Protein AF-A0A2D9Z999-F1 (afdb_monomer_lite)

pLDDT: mean 76.42, std 22.22, range [23.31, 98.44]

Secondary structure (DSSP, 8-state):
--EEEEEEBSS--TTHHHHHHHHHHHHHHHT-EEEEETTGGGGGTSTT--EEESSGGG---TT--TTSSS-TT--B-----TT-HHHHHHHHHHHHHHT-SEEEEEESHHHHHHHHHHHTTS-EEEEE--SS--SPPPPTTSS-EEEEEEETTEEEEEEE--TT--TTS--GGG------TTHHHHHHHHHHH---

Sequence (196 aa):
MKRIGILTAGGDTPALNATILGAVQAANAAGIEMLGLLNGFASFFEPNAPHVPLNPLFQAIPELDATRGGTVLGSSRTYVDSSDLDLLNQIANRIVRLQLDGLICIGGDGTMNGLQPLCDIIPTVLAPKTIDNDLGLNYAGEADTWELEEQSGNTTYIRCAHPTGNDASFSIDKMINYATPGYATAVYEAAEGVRR

Structure (mmCIF, N/CA/C/O backbone):
data_AF-A0A2D9Z999-F1
#
_entry.id   AF-A0A2D9Z999-F1
#
loop_
_atom_site.group_PDB
_atom_site.id
_atom_site.type_symbol
_atom_site.label_atom_id
_atom_site.label_alt_id
_atom_site.label_comp_id
_atom_site.label_asym_id
_atom_site.label_entity_id
_atom_site.label_seq_id
_atom_site.pdbx_PDB_ins_code
_atom_site.Cartn_x
_atom_site.Cartn_y
_atom_site.Cartn_z
_atom_site.occupancy
_atom_site.B_iso_or_equiv
_atom_site.auth_seq_id
_atom_site.auth_comp_id
_atom_site.auth_asym_id
_atom_site.auth_atom_id
_atom_site.pdbx_PDB_model_num
ATOM 1 N N . MET A 1 1 ? -9.713 0.199 12.242 1.00 78.69 1 MET A N 1
ATOM 2 C CA . MET A 1 1 ? -9.674 0.358 10.774 1.00 78.69 1 MET A CA 1
ATOM 3 C C . MET A 1 1 ? -10.853 -0.374 10.157 1.00 78.69 1 MET A C 1
ATOM 5 O O . MET A 1 1 ? -11.114 -1.506 10.541 1.00 78.69 1 MET A O 1
ATOM 9 N N . LYS A 1 2 ? -11.573 0.284 9.254 1.00 92.31 2 LYS A N 1
ATOM 10 C CA . LYS A 1 2 ? -12.665 -0.238 8.428 1.00 92.31 2 LYS A CA 1
ATOM 11 C C . LYS A 1 2 ? -12.256 -0.341 6.961 1.00 92.31 2 LYS A C 1
ATOM 13 O O . LYS A 1 2 ? -12.693 -1.277 6.298 1.00 92.31 2 LYS A O 1
ATOM 18 N N . ARG A 1 3 ? -11.414 0.573 6.462 1.00 97.00 3 ARG A N 1
ATOM 19 C CA . ARG A 1 3 ? -10.966 0.571 5.062 1.00 97.00 3 ARG A CA 1
ATOM 20 C C . ARG A 1 3 ? -9.492 0.939 4.922 1.00 97.00 3 ARG A C 1
ATOM 22 O O . ARG A 1 3 ? -9.031 1.909 5.514 1.00 97.00 3 ARG A O 1
ATOM 29 N N . ILE A 1 4 ? -8.765 0.187 4.104 1.00 97.19 4 ILE A N 1
ATOM 30 C CA . ILE A 1 4 ? -7.342 0.392 3.816 1.00 97.19 4 ILE A CA 1
ATOM 31 C C . ILE A 1 4 ? -7.151 0.604 2.312 1.00 97.19 4 ILE A C 1
ATOM 33 O O . ILE A 1 4 ? -7.708 -0.121 1.486 1.00 97.19 4 ILE A O 1
ATOM 37 N N . GLY A 1 5 ? -6.360 1.614 1.952 1.00 97.94 5 GLY A N 1
ATOM 38 C CA . GLY A 1 5 ? -5.904 1.829 0.582 1.00 97.94 5 GLY A CA 1
ATOM 39 C C . GLY A 1 5 ? -4.674 0.979 0.277 1.00 97.94 5 GLY A C 1
ATOM 40 O O . GLY A 1 5 ? -3.832 0.774 1.147 1.00 97.94 5 GLY A O 1
ATOM 41 N N . ILE A 1 6 ? -4.528 0.514 -0.958 1.00 97.69 6 ILE A N 1
ATOM 42 C CA . ILE A 1 6 ? -3.317 -0.167 -1.422 1.00 97.69 6 ILE A CA 1
ATOM 43 C C . ILE A 1 6 ? -2.911 0.339 -2.801 1.00 97.69 6 ILE A C 1
ATOM 45 O O . ILE A 1 6 ? -3.758 0.522 -3.675 1.00 97.69 6 ILE A O 1
ATOM 49 N N . LEU A 1 7 ? -1.616 0.583 -2.994 1.00 96.12 7 LEU A N 1
ATOM 50 C CA . LEU A 1 7 ? -1.053 1.055 -4.258 1.00 96.12 7 LEU A CA 1
ATOM 51 C C . LEU A 1 7 ? 0.239 0.320 -4.603 1.00 96.12 7 LEU A C 1
ATOM 53 O O . LEU A 1 7 ? 0.956 -0.152 -3.722 1.00 96.12 7 LEU A O 1
ATOM 57 N N . THR A 1 8 ? 0.556 0.268 -5.894 1.00 94.25 8 THR A N 1
ATOM 58 C CA . THR A 1 8 ? 1.847 -0.201 -6.412 1.00 94.25 8 THR A CA 1
ATOM 59 C C . THR A 1 8 ? 2.598 0.956 -7.058 1.00 94.25 8 THR A C 1
ATOM 61 O O . THR A 1 8 ? 2.023 1.681 -7.869 1.00 94.25 8 THR A O 1
ATOM 64 N N . ALA A 1 9 ? 3.873 1.135 -6.712 1.00 91.19 9 ALA A N 1
ATOM 65 C CA . ALA A 1 9 ? 4.720 2.196 -7.253 1.00 91.19 9 ALA A CA 1
ATOM 66 C C . ALA A 1 9 ? 6.116 1.683 -7.657 1.00 91.19 9 ALA A C 1
ATOM 68 O O . ALA A 1 9 ? 6.615 0.662 -7.173 1.00 91.19 9 ALA A O 1
ATOM 69 N N . GLY A 1 10 ? 6.761 2.408 -8.577 1.00 86.44 10 GLY A N 1
ATOM 70 C CA . GLY A 1 10 ? 8.072 2.049 -9.121 1.00 86.44 10 GLY A CA 1
ATOM 71 C C . GLY A 1 10 ? 8.029 0.977 -10.221 1.00 86.44 10 GLY A C 1
ATOM 72 O O . GLY A 1 10 ? 7.036 0.824 -10.931 1.00 86.44 10 GLY A O 1
ATOM 73 N N . GLY A 1 11 ? 9.152 0.281 -10.425 1.00 82.00 11 GLY A N 1
ATOM 74 C CA . GLY A 1 11 ? 9.286 -0.748 -11.466 1.00 82.00 11 GLY A CA 1
ATOM 75 C C . GLY A 1 11 ? 8.453 -2.002 -11.193 1.00 82.00 11 GLY A C 1
ATOM 76 O O . GLY A 1 11 ? 8.260 -2.378 -10.039 1.00 82.00 11 GLY A O 1
ATOM 77 N N . ASP A 1 12 ? 7.988 -2.652 -12.254 1.00 78.25 12 ASP A N 1
ATOM 78 C CA . ASP A 1 12 ? 7.110 -3.816 -12.155 1.00 78.25 12 ASP A CA 1
ATOM 79 C C . ASP A 1 12 ? 7.865 -5.096 -11.744 1.00 78.25 12 ASP A C 1
ATOM 81 O O . ASP A 1 12 ? 9.033 -5.265 -12.099 1.00 78.25 12 ASP A O 1
ATOM 85 N N . THR A 1 13 ? 7.221 -5.992 -10.990 1.00 78.38 13 THR A N 1
ATOM 86 C CA . THR A 1 13 ? 7.784 -7.303 -10.603 1.00 78.38 13 THR A CA 1
ATOM 87 C C . THR A 1 13 ? 6.702 -8.387 -10.623 1.00 78.38 13 THR A C 1
ATOM 89 O O . THR A 1 13 ? 5.520 -8.084 -10.452 1.00 78.38 13 THR A O 1
ATOM 92 N N . PRO A 1 14 ? 7.061 -9.673 -10.813 1.00 77.19 14 PRO A N 1
ATOM 93 C CA . PRO A 1 14 ? 6.062 -10.736 -10.944 1.00 77.19 14 PRO A CA 1
ATOM 94 C C . PRO A 1 14 ? 5.224 -10.973 -9.678 1.00 77.19 14 PRO A C 1
ATOM 96 O O . PRO A 1 14 ? 4.130 -11.511 -9.782 1.00 77.19 14 PRO A O 1
ATOM 99 N N . ALA A 1 15 ? 5.698 -10.562 -8.498 1.00 83.31 15 ALA A N 1
ATOM 100 C CA . ALA A 1 15 ? 5.034 -10.849 -7.225 1.00 83.31 15 ALA A CA 1
ATOM 101 C C . ALA A 1 15 ? 3.966 -9.819 -6.811 1.00 83.31 15 ALA A C 1
ATOM 103 O O . ALA A 1 15 ? 3.336 -9.990 -5.771 1.00 83.31 15 ALA A O 1
ATOM 104 N N . LEU A 1 16 ? 3.751 -8.742 -7.576 1.00 89.94 16 LEU A N 1
ATOM 105 C CA . LEU A 1 16 ? 2.880 -7.644 -7.143 1.00 89.94 16 LEU A CA 1
ATOM 106 C C . LEU A 1 16 ? 1.425 -8.073 -6.923 1.00 89.94 16 LEU A C 1
ATOM 108 O O . LEU A 1 16 ? 0.868 -7.798 -5.860 1.00 89.94 16 LEU A O 1
ATOM 112 N N . ASN A 1 17 ? 0.820 -8.785 -7.875 1.00 92.25 17 ASN A N 1
ATOM 113 C CA . ASN A 1 17 ? -0.546 -9.289 -7.708 1.00 92.25 17 ASN A CA 1
ATOM 114 C C . ASN A 1 17 ? -0.664 -10.289 -6.550 1.00 92.25 17 ASN A C 1
ATOM 116 O O . ASN A 1 17 ? -1.653 -10.260 -5.820 1.00 92.25 17 ASN A O 1
ATOM 120 N N . ALA A 1 18 ? 0.353 -11.128 -6.333 1.00 90.12 18 ALA A N 1
ATOM 121 C CA . ALA A 1 18 ? 0.387 -12.052 -5.202 1.00 90.12 18 ALA A CA 1
ATOM 122 C C . ALA A 1 18 ? 0.429 -11.306 -3.855 1.00 90.12 18 ALA A C 1
ATOM 124 O O . ALA A 1 18 ? -0.316 -11.652 -2.939 1.00 90.12 18 ALA A O 1
ATOM 125 N N . THR A 1 19 ? 1.221 -10.234 -3.758 1.00 90.56 19 THR A N 1
ATOM 126 C CA . THR A 1 19 ? 1.270 -9.348 -2.583 1.00 90.56 19 THR A CA 1
ATOM 127 C C . THR A 1 19 ? -0.077 -8.680 -2.313 1.00 90.56 19 THR A C 1
ATOM 129 O O . THR A 1 19 ? -0.561 -8.701 -1.181 1.00 90.56 19 THR A O 1
ATOM 132 N N . ILE A 1 20 ? -0.713 -8.118 -3.347 1.00 95.56 20 ILE A N 1
ATOM 133 C CA . ILE A 1 20 ? -2.041 -7.500 -3.218 1.00 95.56 20 ILE A CA 1
ATOM 134 C C . ILE A 1 20 ? -3.061 -8.550 -2.751 1.00 95.56 20 ILE A C 1
ATOM 136 O O . ILE A 1 20 ? -3.842 -8.275 -1.840 1.00 95.56 20 ILE A O 1
ATOM 140 N N . LEU A 1 21 ? -3.030 -9.764 -3.315 1.00 95.62 21 LEU A N 1
ATOM 141 C CA . LEU A 1 21 ? -3.927 -10.850 -2.916 1.00 95.62 21 LEU A CA 1
ATOM 142 C C . LEU A 1 21 ? -3.722 -11.267 -1.455 1.00 95.62 21 LEU A C 1
ATOM 144 O O . LEU A 1 21 ? -4.705 -11.440 -0.738 1.00 95.62 21 LEU A O 1
ATOM 148 N N . GLY A 1 22 ? -2.475 -11.378 -0.992 1.00 93.88 22 GLY A N 1
ATOM 149 C CA . GLY A 1 22 ? -2.168 -11.679 0.408 1.00 93.88 22 GLY A CA 1
ATOM 150 C C . GLY A 1 22 ? -2.727 -10.624 1.369 1.00 93.88 22 GLY A C 1
ATOM 151 O O . GLY A 1 22 ? -3.371 -10.968 2.362 1.00 93.88 22 GLY A O 1
ATOM 152 N N . ALA A 1 23 ? -2.563 -9.337 1.040 1.00 93.69 23 ALA A N 1
ATOM 153 C CA . ALA A 1 23 ? -3.149 -8.241 1.813 1.00 93.69 23 ALA A CA 1
ATOM 154 C C . ALA A 1 23 ? -4.687 -8.300 1.821 1.00 93.69 23 ALA A C 1
ATOM 156 O O . ALA A 1 23 ? -5.307 -8.154 2.873 1.00 93.69 23 ALA A O 1
ATOM 157 N N . VAL A 1 24 ? -5.307 -8.580 0.669 1.00 97.06 24 VAL A N 1
ATOM 158 C CA . VAL A 1 24 ? -6.763 -8.752 0.545 1.00 97.06 24 VAL A CA 1
ATOM 159 C C . VAL A 1 24 ? -7.274 -9.911 1.400 1.00 97.06 24 VAL A C 1
ATOM 161 O O . VAL A 1 24 ? -8.278 -9.760 2.092 1.00 97.06 24 VAL A O 1
ATOM 164 N N . GLN A 1 25 ? -6.591 -11.055 1.406 1.00 94.12 25 GLN A N 1
ATOM 165 C CA . GLN A 1 25 ? -6.981 -12.205 2.225 1.00 94.12 25 GLN A CA 1
ATOM 166 C C . GLN A 1 25 ? -6.897 -11.898 3.725 1.00 94.12 25 GLN A C 1
ATOM 168 O O . GLN A 1 25 ? -7.823 -12.227 4.468 1.00 94.12 25 GLN A O 1
ATOM 173 N N . ALA A 1 26 ? -5.829 -11.223 4.162 1.00 91.56 26 ALA A N 1
ATOM 174 C CA . ALA A 1 26 ? -5.688 -10.782 5.547 1.00 91.56 26 ALA A CA 1
ATOM 175 C C . ALA A 1 26 ? -6.791 -9.784 5.941 1.00 91.56 26 ALA A C 1
ATOM 177 O O . ALA A 1 26 ? -7.405 -9.923 6.999 1.00 91.56 26 ALA A O 1
ATOM 178 N N . ALA A 1 27 ? -7.096 -8.821 5.068 1.00 92.00 27 ALA A N 1
ATOM 179 C CA . ALA A 1 27 ? -8.168 -7.857 5.285 1.00 92.00 27 ALA A CA 1
ATOM 180 C C . ALA A 1 27 ? -9.549 -8.527 5.361 1.00 92.00 27 ALA A C 1
ATOM 182 O O . ALA A 1 27 ? -10.330 -8.204 6.252 1.00 92.00 27 ALA A O 1
ATOM 183 N N . ASN A 1 28 ? -9.830 -9.516 4.503 1.00 95.19 28 ASN A N 1
ATOM 184 C CA . ASN A 1 28 ? -11.072 -10.296 4.552 1.00 95.19 28 ASN A CA 1
ATOM 185 C C . ASN A 1 28 ? -11.237 -11.014 5.896 1.00 95.19 28 ASN A C 1
ATOM 187 O O . ASN A 1 28 ? -12.313 -10.959 6.488 1.00 95.19 28 ASN A O 1
ATOM 191 N N . ALA A 1 29 ? -10.172 -11.643 6.405 1.00 94.69 29 ALA A N 1
ATOM 192 C CA . ALA A 1 29 ? -10.190 -12.304 7.711 1.00 94.69 29 ALA A CA 1
ATOM 193 C C . ALA A 1 29 ? -10.440 -11.322 8.871 1.00 94.69 29 ALA A C 1
ATOM 195 O O . ALA A 1 29 ? -11.024 -11.702 9.884 1.00 94.69 29 ALA A O 1
ATOM 196 N N . ALA A 1 30 ? -10.029 -10.062 8.711 1.00 90.75 30 ALA A N 1
ATOM 197 C CA . ALA A 1 30 ? -10.234 -8.989 9.680 1.00 90.75 30 ALA A CA 1
ATOM 198 C C . ALA A 1 30 ? -11.536 -8.186 9.472 1.00 90.75 30 ALA A C 1
ATOM 200 O O . ALA A 1 30 ? -11.824 -7.292 10.266 1.00 90.75 30 ALA A O 1
ATOM 201 N N . GLY A 1 31 ? -12.319 -8.467 8.422 1.00 95.94 31 GLY A N 1
ATOM 202 C CA . GLY A 1 31 ? -13.512 -7.684 8.076 1.00 95.94 31 GLY A CA 1
ATOM 203 C C . GLY A 1 31 ? -13.203 -6.247 7.632 1.00 95.94 31 GLY A C 1
ATOM 204 O O . GLY A 1 31 ? -13.986 -5.339 7.906 1.00 95.94 31 GLY A O 1
ATOM 205 N N . ILE A 1 32 ? -12.057 -6.032 6.978 1.00 96.44 32 ILE A N 1
ATOM 206 C CA . ILE A 1 32 ? -11.582 -4.727 6.495 1.00 96.44 32 ILE A CA 1
ATOM 207 C C . ILE A 1 32 ? -11.768 -4.629 4.977 1.00 96.44 32 ILE A C 1
ATOM 209 O O . ILE A 1 32 ? -11.436 -5.550 4.231 1.00 96.44 32 ILE A O 1
ATOM 213 N N . GLU A 1 33 ? -12.278 -3.496 4.501 1.00 98.44 33 GLU A N 1
ATOM 214 C CA . GLU A 1 33 ? -12.391 -3.195 3.073 1.00 98.44 33 GLU A CA 1
ATOM 215 C C . GLU A 1 33 ? -11.037 -2.770 2.488 1.00 98.44 33 GLU A C 1
ATOM 217 O O . GLU A 1 33 ? -10.317 -1.960 3.070 1.00 98.44 33 GLU A O 1
ATOM 222 N N . MET A 1 34 ? -10.710 -3.271 1.301 1.00 98.25 34 MET A N 1
ATOM 223 C CA . MET A 1 34 ? -9.485 -2.963 0.570 1.00 98.25 34 MET A CA 1
ATOM 224 C C . MET A 1 34 ? -9.807 -2.180 -0.695 1.00 98.25 34 MET A C 1
ATOM 226 O O . MET A 1 34 ? -10.554 -2.644 -1.562 1.00 98.25 34 MET A O 1
ATOM 230 N N . LEU A 1 35 ? -9.197 -1.005 -0.824 1.00 98.44 35 LEU A N 1
ATOM 231 C CA . LEU A 1 35 ? -9.352 -0.129 -1.976 1.00 98.44 35 LEU A CA 1
ATOM 232 C C . LEU A 1 35 ? -8.038 -0.042 -2.756 1.00 98.44 35 LEU A C 1
ATOM 234 O O . LEU A 1 35 ? -7.045 0.482 -2.261 1.00 98.44 35 LEU A O 1
ATOM 238 N N . GLY A 1 36 ? -8.032 -0.534 -3.989 1.00 98.12 36 GLY A N 1
ATOM 239 C CA . GLY A 1 36 ? -6.910 -0.409 -4.909 1.00 98.12 36 GLY A CA 1
ATOM 240 C C . GLY A 1 36 ? -6.853 0.985 -5.523 1.00 98.12 36 GLY A C 1
ATOM 241 O O . GLY A 1 36 ? -7.802 1.417 -6.179 1.00 98.12 36 GLY A O 1
ATOM 242 N N . LEU A 1 37 ? -5.742 1.689 -5.329 1.00 97.50 37 LEU A N 1
ATOM 243 C CA . LEU A 1 37 ? -5.489 3.005 -5.904 1.00 97.50 37 LEU A CA 1
ATOM 244 C C . LEU A 1 37 ? -4.685 2.846 -7.199 1.00 97.50 37 LEU A C 1
ATOM 246 O O . LEU A 1 37 ? -3.575 2.310 -7.185 1.00 97.50 37 LEU A O 1
ATOM 250 N N . LEU A 1 38 ? -5.253 3.289 -8.324 1.00 95.69 38 LEU A N 1
ATOM 251 C CA . LEU A 1 38 ? -4.653 3.043 -9.635 1.00 95.69 38 LEU A CA 1
ATOM 252 C C . LEU A 1 38 ? -3.480 3.983 -9.915 1.00 95.69 38 LEU A C 1
ATOM 254 O O . LEU A 1 38 ? -3.550 5.177 -9.638 1.00 95.69 38 LEU A O 1
ATOM 258 N N . ASN A 1 39 ? -2.446 3.454 -10.570 1.00 94.12 39 ASN A N 1
ATOM 259 C CA . ASN A 1 39 ? -1.255 4.194 -10.997 1.00 94.12 39 ASN A CA 1
ATOM 260 C C . ASN A 1 39 ? -0.466 4.820 -9.831 1.00 94.12 39 ASN A C 1
ATOM 262 O O . ASN A 1 39 ? -0.007 5.959 -9.920 1.00 94.12 39 ASN A O 1
ATOM 266 N N . GLY A 1 40 ? -0.286 4.077 -8.737 1.00 93.56 40 GLY A N 1
ATOM 267 C CA . GLY A 1 40 ? 0.604 4.466 -7.640 1.00 93.56 40 GLY A CA 1
ATOM 268 C C . GLY A 1 40 ? 0.220 5.791 -6.975 1.00 93.56 40 GLY A C 1
ATOM 269 O O . GLY A 1 40 ? -0.958 6.081 -6.761 1.00 93.56 40 GLY A O 1
ATOM 270 N N . PHE A 1 41 ? 1.216 6.623 -6.656 1.00 93.50 41 PHE A N 1
ATOM 271 C CA . PHE A 1 41 ? 0.984 7.922 -6.010 1.00 93.50 41 PHE A CA 1
ATOM 272 C C . PHE A 1 41 ? 0.232 8.924 -6.888 1.00 93.50 41 PHE A C 1
ATOM 274 O O . PHE A 1 41 ? -0.419 9.817 -6.351 1.00 93.50 41 PHE A O 1
ATOM 281 N N . ALA A 1 42 ? 0.239 8.748 -8.217 1.00 92.31 42 ALA A N 1
ATOM 282 C CA . ALA A 1 42 ? -0.539 9.605 -9.113 1.00 92.31 42 ALA A CA 1
ATOM 283 C C . ALA A 1 42 ? -2.045 9.535 -8.808 1.00 92.31 42 ALA A C 1
ATOM 285 O O . ALA A 1 42 ? -2.770 10.493 -9.065 1.00 92.31 42 ALA A O 1
ATOM 286 N N . SER A 1 43 ? -2.507 8.444 -8.183 1.00 93.44 43 SER A N 1
ATOM 287 C CA . SER A 1 43 ? -3.879 8.325 -7.687 1.00 93.44 43 SER A CA 1
ATOM 288 C C . SER A 1 43 ? -4.287 9.450 -6.735 1.00 93.44 43 SER A C 1
ATOM 290 O O . SER A 1 43 ? -5.475 9.742 -6.640 1.00 93.44 43 SER A O 1
ATOM 292 N N . PHE A 1 44 ? -3.349 10.091 -6.034 1.00 92.88 44 PHE A N 1
ATOM 293 C CA . PHE A 1 44 ? -3.671 11.180 -5.118 1.00 92.88 44 PHE A CA 1
ATOM 294 C C . PHE A 1 44 ? -3.665 12.567 -5.757 1.00 92.88 44 PHE A C 1
ATOM 296 O O . PHE A 1 44 ? -4.197 13.503 -5.169 1.00 92.88 44 PHE A O 1
ATOM 303 N N . PHE A 1 45 ? -3.090 12.696 -6.950 1.00 89.50 45 PHE A N 1
ATOM 304 C CA . PHE A 1 45 ? -2.788 13.993 -7.555 1.00 89.50 45 PHE A CA 1
ATOM 305 C C . PHE A 1 45 ? -4.007 14.560 -8.283 1.00 89.50 45 PHE A C 1
ATOM 307 O O . PHE A 1 45 ? -4.087 15.753 -8.552 1.00 89.50 45 PHE A O 1
ATOM 314 N N . GLU A 1 46 ? -4.984 13.701 -8.574 1.00 85.31 46 GLU A N 1
ATOM 315 C CA . GLU A 1 46 ? -6.253 14.095 -9.158 1.00 85.31 46 GLU A CA 1
ATOM 316 C C . GLU A 1 46 ? -7.411 13.699 -8.228 1.00 85.31 46 GLU A C 1
ATOM 318 O O . GLU A 1 46 ? -7.569 12.521 -7.881 1.00 85.31 46 GLU A O 1
ATOM 323 N N . PRO A 1 47 ? -8.310 14.634 -7.867 1.00 81.12 47 PRO A N 1
ATOM 324 C CA . PRO A 1 47 ? -9.456 14.345 -7.002 1.00 81.12 47 PRO A CA 1
ATOM 325 C C . PRO A 1 47 ? -10.386 13.241 -7.521 1.00 81.12 47 PRO A C 1
ATOM 327 O O . PRO A 1 47 ? -11.102 12.623 -6.734 1.00 81.12 47 PRO A O 1
ATOM 330 N N . ASN A 1 48 ? -10.376 12.984 -8.833 1.00 86.44 48 ASN A N 1
ATOM 331 C CA . ASN A 1 48 ? -11.219 11.994 -9.503 1.00 86.44 48 ASN A CA 1
ATOM 332 C C . ASN A 1 48 ? -10.421 10.829 -10.102 1.00 86.44 48 ASN A C 1
ATOM 334 O O . ASN A 1 48 ? -10.972 10.078 -10.905 1.00 86.44 48 ASN A O 1
ATOM 338 N N . ALA A 1 49 ? -9.154 10.650 -9.703 1.00 92.12 49 ALA A N 1
ATOM 339 C CA . ALA A 1 49 ? -8.384 9.490 -10.130 1.00 92.12 49 ALA A CA 1
ATOM 340 C C . ALA A 1 49 ? -9.143 8.185 -9.811 1.00 92.12 49 ALA A C 1
ATOM 342 O O . ALA A 1 49 ? -9.772 8.085 -8.743 1.00 92.12 49 ALA A O 1
ATOM 343 N N . PRO A 1 50 ? -9.093 7.186 -10.704 1.00 94.12 50 PRO A N 1
ATOM 344 C CA . PRO A 1 50 ? -9.805 5.933 -10.512 1.00 94.12 50 PRO A CA 1
ATOM 345 C C . PRO A 1 50 ? -9.257 5.146 -9.312 1.00 94.12 50 PRO A C 1
ATOM 347 O O . PRO A 1 50 ? -8.074 5.201 -8.978 1.00 94.12 50 PRO A O 1
ATOM 350 N N . HIS A 1 51 ? -10.145 4.400 -8.664 1.00 96.44 51 HIS A N 1
ATOM 351 C CA . HIS A 1 51 ? -9.840 3.426 -7.618 1.00 96.44 51 HIS A CA 1
ATOM 352 C C . HIS A 1 51 ? -10.819 2.254 -7.743 1.00 96.44 51 HIS A C 1
ATOM 354 O O . HIS A 1 51 ? -11.903 2.418 -8.307 1.00 96.44 51 HIS A O 1
ATOM 360 N N . VAL A 1 52 ? -10.450 1.077 -7.241 1.00 97.25 52 VAL A N 1
ATOM 361 C CA . VAL A 1 52 ? -11.235 -0.156 -7.405 1.00 97.25 52 VAL A CA 1
ATOM 362 C C . VAL A 1 52 ? -11.355 -0.887 -6.066 1.00 97.25 52 VAL A C 1
ATOM 364 O O . VAL A 1 52 ? -10.337 -1.107 -5.411 1.00 97.25 52 VAL A O 1
ATOM 367 N N . PRO A 1 53 ? -12.563 -1.291 -5.632 1.00 97.94 53 PRO A N 1
ATOM 368 C CA . PRO A 1 53 ? -12.718 -2.204 -4.504 1.00 97.94 53 PRO A CA 1
ATOM 369 C C . PRO A 1 53 ? -12.076 -3.551 -4.834 1.00 97.94 53 PRO A C 1
ATOM 371 O O . PRO A 1 53 ? -12.448 -4.1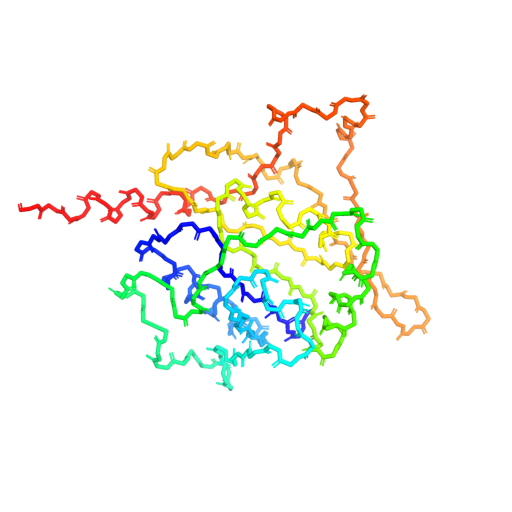89 -5.814 1.00 97.94 53 PRO A O 1
ATOM 374 N N . LEU A 1 54 ? -11.119 -3.989 -4.022 1.00 98.44 54 LEU A N 1
ATOM 375 C CA . LEU A 1 54 ? -10.405 -5.248 -4.243 1.00 98.44 54 LEU A CA 1
ATOM 376 C C . LEU A 1 54 ? -11.079 -6.441 -3.576 1.00 98.44 54 LEU A C 1
ATOM 378 O O . LEU A 1 54 ? -10.781 -7.582 -3.928 1.00 98.44 54 LEU A O 1
ATOM 382 N N . ASN A 1 55 ? -11.967 -6.185 -2.615 1.00 98.19 55 ASN A N 1
ATOM 383 C CA . ASN A 1 55 ? -12.652 -7.222 -1.862 1.00 98.19 55 ASN A CA 1
ATOM 384 C C . ASN A 1 55 ? -14.147 -6.944 -1.601 1.00 98.19 55 ASN A C 1
ATOM 386 O O . ASN A 1 55 ? -14.584 -6.972 -0.446 1.00 98.19 55 ASN A O 1
ATOM 390 N N . PRO A 1 56 ? -14.964 -6.658 -2.631 1.00 97.50 56 PRO A N 1
ATOM 391 C CA . PRO A 1 56 ? -16.397 -6.468 -2.428 1.00 97.50 56 PRO A CA 1
ATOM 392 C C . PRO A 1 56 ? -16.996 -7.662 -1.667 1.00 97.50 56 PRO A C 1
ATOM 394 O O . PRO A 1 56 ? -16.721 -8.816 -1.987 1.00 97.50 56 PRO A O 1
ATOM 397 N N . LEU A 1 57 ? -17.795 -7.380 -0.631 1.00 96.44 57 LEU A N 1
ATOM 398 C CA . LEU A 1 57 ? -18.369 -8.400 0.262 1.00 96.44 57 LEU A CA 1
ATOM 399 C C . LEU A 1 57 ? -17.318 -9.312 0.929 1.00 96.44 57 LEU A C 1
ATOM 401 O O . LEU A 1 57 ? -17.605 -10.468 1.236 1.00 96.44 57 LEU A O 1
ATOM 405 N N . PHE A 1 58 ? -16.107 -8.794 1.149 1.00 97.25 58 PHE A N 1
ATOM 406 C CA . PHE A 1 58 ? -14.961 -9.527 1.695 1.00 97.25 58 PHE A CA 1
ATOM 407 C C . PHE A 1 58 ? -14.553 -10.742 0.844 1.00 97.25 58 PHE A C 1
ATOM 409 O O . PHE A 1 58 ? -14.106 -11.767 1.361 1.00 97.25 58 PHE A O 1
ATOM 416 N N . GLN A 1 59 ? -14.697 -10.622 -0.480 1.00 97.12 59 GLN A N 1
ATOM 417 C CA . GLN A 1 59 ? -14.247 -11.603 -1.468 1.00 97.12 59 GLN A CA 1
ATOM 418 C C . GLN A 1 59 ? -13.356 -10.928 -2.504 1.00 97.12 59 GLN A C 1
ATOM 420 O O . GLN A 1 59 ? -13.743 -9.912 -3.071 1.00 97.12 59 GLN A O 1
ATOM 425 N N . ALA A 1 60 ? -12.171 -11.492 -2.753 1.00 97.25 60 ALA A N 1
ATOM 426 C CA . ALA A 1 60 ? -11.239 -10.949 -3.739 1.00 97.25 60 ALA A CA 1
ATOM 427 C C . ALA A 1 60 ? -11.882 -10.864 -5.135 1.00 97.25 60 ALA A C 1
ATOM 429 O O . ALA A 1 60 ? -12.600 -11.778 -5.546 1.00 97.25 60 ALA A O 1
ATOM 430 N N . ILE A 1 61 ? -11.603 -9.782 -5.865 1.00 97.44 61 ILE A N 1
ATOM 431 C CA . ILE A 1 61 ? -12.049 -9.634 -7.256 1.00 97.44 61 ILE A CA 1
ATOM 432 C C . ILE A 1 61 ? -11.378 -10.672 -8.176 1.00 97.44 61 ILE A C 1
ATOM 434 O O . ILE A 1 61 ? -10.216 -11.022 -7.954 1.00 97.44 61 ILE A O 1
ATOM 438 N N . PRO A 1 62 ? -12.066 -11.159 -9.224 1.00 95.00 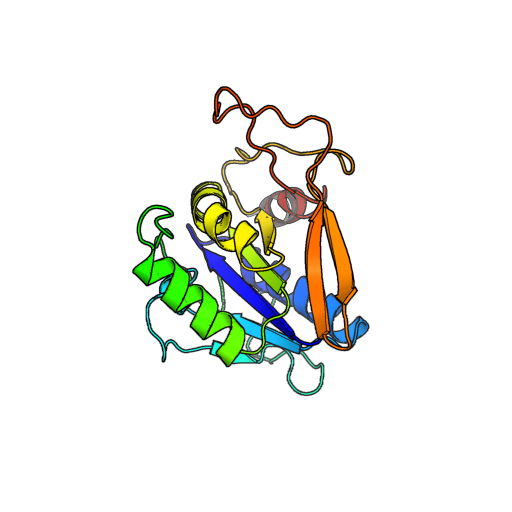62 PRO A N 1
ATOM 439 C CA . PRO A 1 62 ? -11.529 -12.190 -10.114 1.00 95.00 62 PRO A CA 1
ATOM 440 C C . PRO A 1 62 ? -10.328 -11.722 -10.951 1.00 95.00 62 PRO A C 1
ATOM 442 O O . PRO A 1 62 ? -9.536 -12.549 -11.394 1.00 95.00 62 PRO A O 1
ATOM 445 N N . GLU A 1 63 ? -10.168 -10.415 -11.170 1.00 94.69 63 GLU A N 1
ATOM 446 C CA . GLU A 1 63 ? -9.026 -9.837 -11.887 1.00 94.69 63 GLU A CA 1
ATOM 447 C C . GLU A 1 63 ? -7.716 -9.917 -11.087 1.00 94.69 63 GLU A C 1
ATOM 449 O O . GLU A 1 63 ? -6.631 -9.833 -11.670 1.00 94.69 63 GLU A O 1
ATOM 454 N N . LEU A 1 64 ? -7.800 -10.075 -9.761 1.00 95.75 64 LEU A N 1
ATOM 455 C CA . LEU A 1 64 ? -6.649 -10.170 -8.872 1.00 95.75 64 LEU A CA 1
ATOM 456 C C . LEU A 1 64 ? -6.118 -11.610 -8.831 1.00 95.75 64 LEU A C 1
ATOM 458 O O . LEU A 1 64 ? -6.422 -12.392 -7.931 1.00 95.75 64 LEU A O 1
ATOM 462 N N . ASP A 1 65 ? -5.301 -11.948 -9.824 1.00 91.75 65 ASP A N 1
ATOM 463 C CA . ASP A 1 65 ? -4.697 -13.272 -9.985 1.00 91.75 65 ASP A CA 1
ATOM 464 C C . ASP A 1 65 ? -3.212 -13.256 -9.593 1.00 91.75 65 ASP A C 1
ATOM 466 O O . ASP A 1 65 ? -2.384 -12.616 -10.245 1.00 91.75 65 ASP A O 1
ATOM 470 N N . ALA A 1 66 ? -2.863 -14.002 -8.542 1.00 89.50 66 ALA A N 1
ATOM 471 C CA . ALA A 1 66 ? -1.493 -14.114 -8.041 1.00 89.50 66 ALA A CA 1
ATOM 472 C C . ALA A 1 66 ? -0.512 -14.768 -9.027 1.00 89.50 66 ALA A C 1
ATOM 474 O O . ALA A 1 66 ? 0.697 -14.617 -8.869 1.00 89.50 66 ALA A O 1
ATOM 475 N N . THR A 1 67 ? -1.005 -15.492 -10.034 1.00 86.31 67 THR A N 1
ATOM 476 C CA . THR A 1 67 ? -0.172 -16.141 -11.058 1.00 86.31 67 THR A CA 1
ATOM 477 C C . THR A 1 67 ? 0.137 -15.223 -12.239 1.00 86.31 67 THR A C 1
ATOM 479 O O . THR A 1 67 ? 1.006 -15.528 -13.060 1.00 86.31 67 THR A O 1
ATOM 482 N N . ARG A 1 68 ? -0.543 -14.073 -12.330 1.00 87.00 68 ARG A N 1
ATOM 483 C CA . ARG A 1 68 ? -0.277 -13.068 -13.355 1.00 87.00 68 ARG A CA 1
ATOM 484 C C . ARG A 1 68 ? 0.838 -12.150 -12.892 1.00 87.00 68 ARG A C 1
ATOM 486 O O . ARG A 1 68 ? 0.695 -11.444 -11.896 1.00 87.00 68 ARG A O 1
ATOM 493 N N . GLY A 1 69 ? 1.912 -12.111 -13.674 1.00 82.69 69 GLY A N 1
ATOM 494 C CA . GLY A 1 69 ? 2.965 -11.124 -13.489 1.00 82.69 69 GLY A CA 1
ATOM 495 C C . GLY A 1 69 ? 2.435 -9.696 -13.626 1.00 82.69 69 GLY A C 1
ATOM 496 O O . GLY A 1 69 ? 1.451 -9.434 -14.325 1.00 82.69 69 GLY A O 1
ATOM 497 N N . GLY A 1 70 ? 3.123 -8.780 -12.963 1.00 86.19 70 GLY A N 1
ATOM 498 C CA . GLY A 1 70 ? 2.794 -7.370 -12.961 1.00 86.19 70 GLY A CA 1
ATOM 499 C C . GLY A 1 70 ? 1.793 -6.970 -11.880 1.00 86.19 70 GLY A C 1
ATOM 500 O O . GLY A 1 70 ? 1.553 -7.719 -10.931 1.00 86.19 70 GLY A O 1
ATOM 501 N N . THR A 1 71 ? 1.182 -5.794 -12.031 1.00 92.88 71 THR A N 1
ATOM 502 C CA . THR A 1 71 ? 0.159 -5.266 -11.111 1.00 92.88 71 THR A CA 1
ATOM 503 C C . THR A 1 71 ? -1.156 -4.947 -11.821 1.00 92.88 71 THR A C 1
ATOM 505 O O . THR A 1 71 ? -1.181 -4.229 -12.821 1.00 92.88 71 THR A O 1
ATOM 508 N N . VAL A 1 72 ? -2.271 -5.423 -11.262 1.00 94.88 72 VAL A N 1
ATOM 509 C CA . VAL A 1 72 ? -3.637 -5.080 -11.695 1.00 94.88 72 VAL A CA 1
ATOM 510 C C . VAL A 1 72 ? -3.973 -3.598 -11.465 1.00 94.88 72 VAL A C 1
ATOM 512 O O . VAL A 1 72 ? -4.859 -3.056 -12.118 1.00 94.88 72 VAL A O 1
ATOM 515 N N . LEU A 1 73 ? -3.248 -2.918 -10.569 1.00 95.69 73 LEU A N 1
ATOM 516 C CA . LEU A 1 73 ? -3.468 -1.506 -10.235 1.00 95.69 73 LEU A CA 1
ATOM 517 C C . LEU A 1 73 ? -2.691 -0.543 -11.140 1.00 95.69 73 LEU A C 1
ATOM 519 O O . LEU A 1 73 ? -2.924 0.665 -11.096 1.00 95.69 73 LEU A O 1
ATOM 523 N N . GLY A 1 74 ? -1.759 -1.053 -11.947 1.00 92.81 74 GLY A N 1
ATOM 524 C CA . GLY A 1 74 ? -0.770 -0.216 -12.618 1.00 92.81 74 GLY A CA 1
ATOM 525 C C . GLY A 1 74 ? 0.211 0.428 -11.632 1.00 92.81 74 GLY A C 1
ATOM 526 O O . GLY A 1 74 ? 0.042 0.403 -10.414 1.00 92.81 74 GLY A O 1
ATOM 527 N N . SER A 1 75 ? 1.277 1.014 -12.159 1.00 89.12 75 SER A N 1
ATOM 528 C CA . SER A 1 75 ? 2.310 1.667 -11.355 1.00 89.12 75 SER A CA 1
ATOM 529 C C . SER A 1 75 ? 2.709 2.986 -11.997 1.00 89.12 75 SER A C 1
ATOM 531 O O . SER A 1 75 ? 2.657 3.132 -13.219 1.00 89.12 75 SER A O 1
ATOM 533 N N . SER A 1 76 ? 3.133 3.944 -11.178 1.00 85.81 76 SER A N 1
ATOM 534 C CA . SER A 1 76 ? 3.735 5.187 -11.647 1.00 85.81 76 SER A CA 1
ATOM 535 C C . SER A 1 76 ? 5.100 5.425 -11.002 1.00 85.81 76 SER A C 1
ATOM 537 O O . SER A 1 76 ? 5.453 4.844 -9.971 1.00 85.81 76 SER A O 1
ATOM 539 N N . ARG A 1 77 ? 5.880 6.308 -11.634 1.00 82.25 77 ARG A N 1
ATOM 540 C CA . ARG A 1 77 ? 7.111 6.892 -11.078 1.00 82.25 77 ARG A CA 1
ATOM 541 C C . ARG A 1 77 ? 6.853 8.324 -10.615 1.00 82.25 77 ARG A C 1
ATOM 543 O O . ARG A 1 77 ? 7.599 9.240 -10.945 1.00 82.25 77 ARG A O 1
ATOM 550 N N . THR A 1 78 ? 5.733 8.512 -9.933 1.00 84.00 78 THR A N 1
ATOM 551 C CA . THR A 1 78 ? 5.344 9.794 -9.350 1.00 84.00 78 THR A CA 1
ATOM 552 C C . THR A 1 78 ? 5.820 9.839 -7.905 1.00 84.00 78 THR A C 1
ATOM 554 O O . THR A 1 78 ? 5.731 8.831 -7.209 1.00 84.00 78 THR A O 1
ATOM 557 N N . TYR A 1 79 ? 6.307 10.991 -7.457 1.00 81.00 79 TYR A N 1
ATOM 558 C CA . TYR A 1 79 ? 6.805 11.197 -6.099 1.00 81.00 79 TYR A CA 1
ATOM 559 C C . TYR A 1 79 ? 5.961 12.260 -5.411 1.00 81.00 79 TYR A C 1
ATOM 561 O O . TYR A 1 79 ? 5.606 13.251 -6.045 1.00 81.00 79 TYR A O 1
ATOM 569 N N . VAL A 1 80 ? 5.645 12.047 -4.135 1.00 86.25 80 VAL A N 1
ATOM 570 C CA . VAL A 1 80 ? 5.009 13.066 -3.298 1.00 86.25 80 VAL A CA 1
ATOM 571 C C . VAL A 1 80 ? 6.101 14.018 -2.823 1.00 86.25 80 VAL A C 1
ATOM 573 O O . VAL A 1 80 ? 7.013 13.600 -2.112 1.00 86.25 80 VAL A O 1
ATOM 576 N N . ASP A 1 81 ? 6.027 15.276 -3.244 1.00 86.06 81 ASP A N 1
ATOM 577 C CA . ASP A 1 81 ? 6.914 16.329 -2.754 1.00 86.06 81 ASP A CA 1
ATOM 578 C C . ASP A 1 81 ? 6.423 16.801 -1.378 1.00 86.06 81 ASP A C 1
ATOM 580 O O . ASP A 1 81 ? 5.293 17.267 -1.245 1.00 86.06 81 ASP A O 1
ATOM 584 N N . SER A 1 82 ? 7.260 16.665 -0.346 1.00 84.56 82 SER A N 1
ATOM 585 C CA . SER A 1 82 ? 6.934 17.108 1.016 1.00 84.56 82 SER A CA 1
ATOM 586 C C . SER A 1 82 ? 6.877 18.628 1.162 1.00 84.56 82 SER A C 1
ATOM 588 O O . SER A 1 82 ? 6.281 19.123 2.117 1.00 84.56 82 SER A O 1
ATOM 590 N N . SER A 1 83 ? 7.498 19.376 0.247 1.00 89.25 83 SER A N 1
ATOM 591 C CA . SER A 1 83 ? 7.503 20.840 0.271 1.00 89.25 83 SER A CA 1
ATOM 592 C C . SER A 1 83 ? 6.247 21.457 -0.352 1.00 89.25 83 SER A C 1
ATOM 594 O O . SER A 1 83 ? 5.941 22.624 -0.094 1.00 89.25 83 SER A O 1
ATOM 596 N N . ASP A 1 84 ? 5.485 20.675 -1.120 1.00 92.19 84 ASP A N 1
ATOM 597 C CA . ASP A 1 84 ? 4.241 21.104 -1.752 1.00 92.19 84 ASP A CA 1
ATOM 598 C C . ASP A 1 84 ? 3.044 20.896 -0.806 1.00 92.19 84 ASP A C 1
ATOM 600 O O . ASP A 1 84 ? 2.377 19.858 -0.789 1.00 92.19 84 ASP A O 1
ATOM 604 N N . LEU A 1 85 ? 2.760 21.916 0.007 1.00 92.12 85 LEU A N 1
ATOM 605 C CA . LEU A 1 85 ? 1.647 21.892 0.961 1.00 92.12 85 LEU A CA 1
ATOM 606 C C . LEU A 1 85 ? 0.277 21.757 0.280 1.00 92.12 85 LEU A C 1
ATOM 608 O O . LEU A 1 85 ? -0.641 21.178 0.866 1.00 92.12 85 LEU A O 1
ATOM 612 N N . ASP A 1 86 ? 0.117 22.267 -0.943 1.00 93.19 86 ASP A N 1
ATOM 613 C CA . ASP A 1 86 ? -1.144 22.161 -1.678 1.00 93.19 86 ASP A CA 1
ATOM 614 C C . ASP A 1 86 ? -1.383 20.717 -2.126 1.00 93.19 86 ASP A C 1
ATOM 616 O O . ASP A 1 86 ? -2.508 20.215 -2.029 1.00 93.19 86 ASP A O 1
ATOM 620 N N . LEU A 1 87 ? -0.328 20.019 -2.553 1.00 92.44 87 LEU A N 1
ATOM 621 C CA . LEU A 1 87 ? -0.373 18.590 -2.850 1.00 92.44 87 LEU A CA 1
ATOM 622 C C . LEU A 1 87 ? -0.704 17.757 -1.603 1.00 92.44 87 LEU A C 1
ATOM 624 O O . LEU A 1 87 ? -1.584 16.896 -1.662 1.00 92.44 87 LEU A O 1
ATOM 628 N N . LEU A 1 88 ? -0.060 18.026 -0.462 1.00 93.19 88 LEU A N 1
ATOM 629 C CA . LEU A 1 88 ? -0.339 17.311 0.793 1.00 93.19 88 LEU A CA 1
ATOM 630 C C . LEU A 1 88 ? -1.784 17.518 1.268 1.00 93.19 88 LEU A C 1
ATOM 632 O O . LEU A 1 88 ? -2.452 16.565 1.674 1.00 93.19 88 LEU A O 1
ATOM 636 N N . ASN A 1 89 ? -2.313 18.736 1.139 1.00 93.56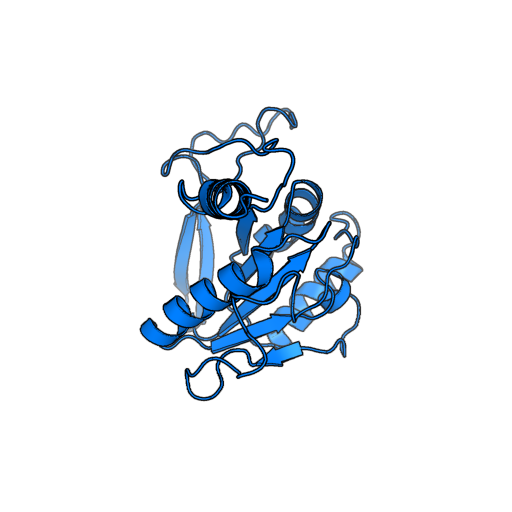 89 ASN A N 1
ATOM 637 C CA . ASN A 1 89 ? -3.717 19.020 1.432 1.00 93.56 89 ASN A CA 1
ATOM 638 C C . ASN A 1 89 ? -4.666 18.274 0.480 1.00 93.56 89 ASN A C 1
ATOM 640 O O . ASN A 1 89 ? -5.697 17.752 0.910 1.00 93.56 89 ASN A O 1
ATOM 644 N N . GLN A 1 90 ? -4.341 18.189 -0.814 1.00 93.88 90 GLN A N 1
ATOM 645 C CA . GLN A 1 90 ? -5.127 17.414 -1.782 1.00 93.88 90 GLN A CA 1
ATOM 646 C C . GLN A 1 90 ? -5.143 15.920 -1.445 1.00 93.88 90 GLN A C 1
ATOM 648 O O . GLN A 1 90 ? -6.211 15.301 -1.436 1.00 93.88 90 GLN A O 1
ATOM 653 N N . ILE A 1 91 ? -3.981 15.363 -1.103 1.00 94.75 91 ILE A N 1
ATOM 654 C CA . ILE A 1 91 ? -3.818 13.991 -0.622 1.00 94.75 91 ILE A CA 1
ATOM 655 C C . ILE A 1 91 ? -4.698 13.743 0.611 1.00 94.75 91 ILE A C 1
ATOM 657 O O . ILE A 1 91 ? -5.501 12.807 0.608 1.00 94.75 91 ILE A O 1
ATOM 661 N N . ALA A 1 92 ? -4.595 14.591 1.640 1.00 94.25 92 ALA A N 1
ATOM 662 C CA . ALA A 1 92 ? -5.351 14.451 2.885 1.00 94.25 92 ALA A CA 1
ATOM 663 C C . ALA A 1 92 ? -6.868 14.511 2.638 1.00 94.25 92 ALA A C 1
ATOM 665 O O . ALA A 1 92 ? -7.622 13.655 3.104 1.00 94.25 92 ALA A O 1
ATOM 666 N N . ASN A 1 93 ? -7.322 15.460 1.815 1.00 94.81 93 ASN A N 1
ATOM 667 C CA . ASN A 1 93 ? -8.728 15.564 1.420 1.00 94.81 93 ASN A CA 1
ATOM 668 C C . ASN A 1 93 ? -9.216 14.309 0.690 1.00 94.81 93 ASN A C 1
ATOM 670 O O . ASN A 1 93 ? -10.339 13.846 0.912 1.00 94.81 93 ASN A O 1
ATOM 674 N N . ARG A 1 94 ? -8.381 13.733 -0.180 1.00 95.00 94 ARG A N 1
ATOM 675 C CA . ARG A 1 94 ? -8.722 12.502 -0.891 1.00 95.00 94 ARG A CA 1
ATOM 676 C C . ARG A 1 94 ? -8.792 11.303 0.051 1.00 95.00 94 ARG A C 1
ATOM 678 O O . ARG A 1 94 ? -9.726 10.515 -0.074 1.00 95.00 94 ARG A O 1
ATOM 685 N N . ILE A 1 95 ? -7.860 11.180 0.994 1.00 95.38 95 ILE A N 1
ATOM 686 C CA . ILE A 1 95 ? -7.873 10.153 2.044 1.00 95.38 95 ILE A CA 1
ATOM 687 C C . ILE A 1 95 ? -9.197 10.191 2.818 1.00 95.38 95 ILE A C 1
ATOM 689 O O . ILE A 1 95 ? -9.870 9.165 2.930 1.00 95.38 95 ILE A O 1
ATOM 693 N N . VAL A 1 96 ? -9.625 11.383 3.250 1.00 95.12 96 VAL A N 1
ATOM 694 C CA . VAL A 1 96 ? -10.905 11.583 3.947 1.00 95.12 96 VAL A CA 1
ATOM 695 C C . VAL A 1 96 ? -12.090 11.219 3.049 1.00 95.12 96 VAL A C 1
ATOM 697 O O . VAL A 1 96 ? -12.987 10.492 3.472 1.00 95.12 96 VAL A O 1
ATOM 700 N N . ARG A 1 97 ? -12.090 11.666 1.784 1.00 95.50 97 ARG A N 1
ATOM 701 C CA . ARG A 1 97 ? -13.162 11.372 0.815 1.00 95.50 97 ARG A CA 1
ATOM 702 C C . ARG A 1 97 ? -13.312 9.875 0.542 1.00 95.50 97 ARG A C 1
ATOM 704 O O . ARG A 1 97 ? -14.432 9.395 0.384 1.00 95.50 97 ARG A O 1
ATOM 711 N N . LEU A 1 98 ? -12.196 9.154 0.463 1.00 96.12 98 LEU A N 1
ATOM 712 C CA . LEU A 1 98 ? -12.168 7.704 0.269 1.00 96.12 98 LEU A CA 1
ATOM 713 C C . LEU A 1 98 ? -12.381 6.925 1.573 1.00 96.12 98 LEU A C 1
ATOM 715 O O . LEU A 1 98 ? -12.574 5.710 1.512 1.00 96.12 98 LEU A O 1
ATOM 719 N N . GLN A 1 99 ? -12.409 7.618 2.717 1.00 96.94 99 GLN A N 1
ATOM 720 C CA . GLN A 1 99 ? -12.561 7.052 4.057 1.00 96.94 99 GLN A CA 1
ATOM 721 C C . GLN A 1 99 ? -11.477 6.012 4.362 1.00 96.94 99 GLN A C 1
ATOM 723 O O . GLN A 1 99 ? -11.784 4.918 4.825 1.00 96.94 99 GLN A O 1
ATOM 728 N N . LEU A 1 100 ? -10.222 6.318 4.022 1.00 96.00 100 LEU A N 1
ATOM 729 C CA . LEU A 1 100 ? -9.099 5.424 4.298 1.00 96.00 100 LEU A CA 1
ATOM 730 C C . LEU A 1 100 ? -8.630 5.608 5.744 1.00 96.00 100 LEU A C 1
ATOM 732 O O . LEU A 1 100 ? -8.383 6.731 6.171 1.00 96.00 100 LEU A O 1
ATOM 736 N N . ASP A 1 101 ? -8.454 4.498 6.459 1.00 89.38 101 ASP A N 1
ATOM 737 C CA . ASP A 1 101 ? -7.882 4.457 7.812 1.00 89.38 101 ASP A CA 1
ATOM 738 C C . ASP A 1 101 ? -6.403 4.038 7.815 1.00 89.38 101 ASP A C 1
ATOM 740 O O . ASP A 1 101 ? -5.710 4.187 8.818 1.00 89.38 101 ASP A O 1
ATOM 744 N N . GLY A 1 102 ? -5.928 3.478 6.700 1.00 90.50 102 GLY A N 1
ATOM 745 C CA . GLY A 1 102 ? -4.535 3.107 6.498 1.00 90.50 102 GLY A CA 1
ATOM 746 C C . GLY A 1 102 ? -4.170 3.007 5.019 1.00 90.50 102 GLY A C 1
ATOM 747 O O . GLY A 1 102 ? -5.048 2.938 4.151 1.00 90.50 102 GLY A O 1
ATOM 748 N N . LEU A 1 103 ? -2.870 2.972 4.738 1.00 93.81 103 LEU A N 1
ATOM 749 C CA . LEU A 1 103 ? -2.315 2.841 3.396 1.00 93.81 103 LEU A CA 1
ATOM 750 C C . LEU A 1 103 ? -1.224 1.761 3.346 1.00 93.81 103 LEU A C 1
ATOM 752 O O . LEU A 1 103 ? -0.312 1.739 4.169 1.00 93.81 103 LEU A O 1
ATOM 756 N N . ILE A 1 104 ? -1.293 0.884 2.347 1.00 93.69 104 ILE A N 1
ATOM 757 C CA . ILE A 1 104 ? -0.238 -0.075 2.009 1.00 93.69 104 ILE A CA 1
ATOM 758 C C . ILE A 1 104 ? 0.401 0.360 0.689 1.00 93.69 104 ILE A C 1
ATOM 760 O O . ILE A 1 104 ? -0.240 0.360 -0.363 1.00 93.69 104 ILE A O 1
ATOM 764 N N . CYS A 1 105 ? 1.681 0.705 0.730 1.00 92.12 105 CYS A N 1
ATOM 765 C CA . CYS A 1 105 ? 2.465 1.060 -0.446 1.00 92.12 105 CYS A CA 1
ATOM 766 C C . CYS A 1 105 ? 3.346 -0.127 -0.830 1.00 92.12 105 CYS A C 1
ATOM 768 O O . CYS A 1 105 ? 4.218 -0.507 -0.058 1.00 92.12 105 CYS A O 1
ATOM 770 N N . ILE A 1 106 ? 3.156 -0.710 -2.013 1.00 92.00 106 ILE A N 1
ATOM 771 C CA . ILE A 1 106 ? 4.025 -1.779 -2.514 1.00 92.00 106 ILE A CA 1
ATOM 772 C C . ILE A 1 106 ? 5.044 -1.176 -3.477 1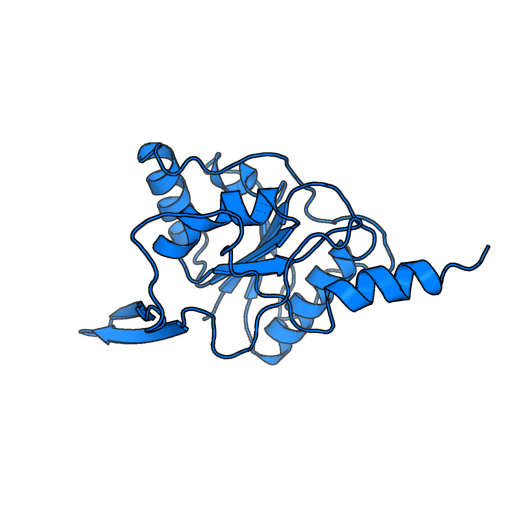.00 92.00 106 ILE A C 1
ATOM 774 O O . ILE A 1 106 ? 4.668 -0.617 -4.511 1.00 92.00 106 ILE A O 1
ATOM 778 N N . GLY A 1 107 ? 6.335 -1.297 -3.175 1.00 87.62 107 GLY A N 1
ATOM 779 C CA . GLY A 1 107 ? 7.350 -0.676 -4.017 1.00 87.62 107 GLY A CA 1
ATOM 780 C C . GLY A 1 107 ? 8.781 -0.754 -3.498 1.00 87.62 107 GLY A C 1
ATOM 781 O O . GLY A 1 107 ? 9.055 -1.378 -2.478 1.00 87.62 107 GLY A O 1
ATOM 782 N N . GLY A 1 108 ? 9.702 -0.158 -4.256 1.00 82.06 108 GLY A N 1
ATOM 783 C CA . GLY A 1 108 ? 11.133 -0.111 -3.924 1.00 82.06 108 GLY A CA 1
ATOM 784 C C . GLY A 1 108 ? 11.535 1.184 -3.212 1.00 82.06 108 GLY A C 1
ATOM 785 O O . GLY A 1 108 ? 10.682 1.899 -2.689 1.00 82.06 108 GLY A O 1
ATOM 786 N N . ASP A 1 109 ? 12.818 1.538 -3.277 1.00 79.69 109 ASP A N 1
ATOM 787 C CA . ASP A 1 109 ? 13.369 2.744 -2.637 1.00 79.69 109 ASP A CA 1
ATOM 788 C C . ASP A 1 109 ? 12.630 4.040 -3.028 1.00 79.69 109 ASP A C 1
ATOM 790 O O . ASP A 1 109 ? 12.191 4.819 -2.184 1.00 79.69 109 ASP A O 1
ATOM 794 N N . GLY A 1 110 ? 12.352 4.235 -4.321 1.00 82.31 110 GLY A N 1
ATOM 795 C CA . GLY A 1 110 ? 11.586 5.402 -4.769 1.00 82.31 110 GLY A CA 1
ATOM 796 C C . GLY A 1 110 ? 10.177 5.484 -4.162 1.00 82.31 110 GLY A C 1
ATO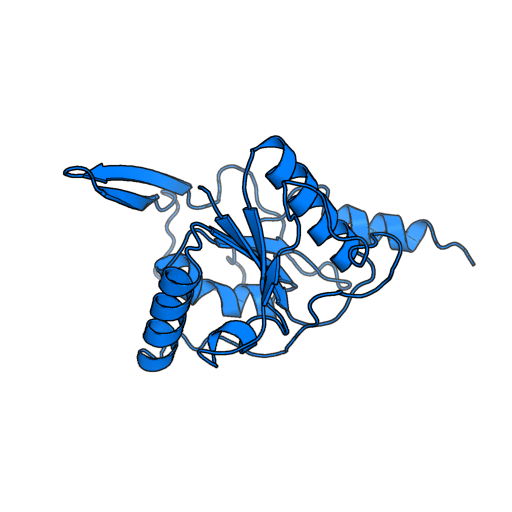M 797 O O . GLY A 1 110 ? 9.664 6.573 -3.919 1.00 82.31 110 GLY A O 1
ATOM 798 N N . THR A 1 111 ? 9.554 4.337 -3.881 1.00 86.69 111 THR A N 1
ATOM 799 C CA . THR A 1 111 ? 8.244 4.285 -3.216 1.00 86.69 111 THR A CA 1
ATOM 800 C C . THR A 1 111 ? 8.343 4.665 -1.754 1.00 86.69 111 THR A C 1
ATOM 802 O O . THR A 1 111 ? 7.482 5.368 -1.235 1.00 86.69 111 THR A O 1
ATOM 805 N N . MET A 1 112 ? 9.417 4.234 -1.112 1.00 81.88 112 MET A N 1
ATOM 806 C CA . MET A 1 112 ? 9.707 4.562 0.265 1.00 81.88 112 MET A CA 1
ATOM 807 C C . MET A 1 112 ? 9.972 6.053 0.470 1.00 81.88 112 MET A C 1
ATOM 809 O O . MET A 1 112 ? 9.456 6.636 1.413 1.00 81.88 112 MET A O 1
ATOM 813 N N . ASN A 1 113 ? 10.693 6.698 -0.445 1.00 80.56 113 ASN A N 1
ATOM 814 C CA . ASN A 1 113 ? 10.842 8.153 -0.420 1.00 80.56 113 ASN A CA 1
ATOM 815 C C . ASN A 1 113 ? 9.489 8.862 -0.617 1.00 80.56 113 ASN A C 1
ATOM 817 O O . ASN A 1 113 ? 9.164 9.794 0.111 1.00 80.56 113 ASN A O 1
ATOM 821 N N . GLY A 1 114 ? 8.659 8.377 -1.547 1.00 83.75 114 GLY A N 1
ATOM 822 C CA . GLY A 1 114 ? 7.344 8.962 -1.823 1.00 83.75 114 GLY A CA 1
ATOM 823 C C . GLY A 1 114 ? 6.296 8.774 -0.719 1.00 83.75 114 GLY A C 1
ATOM 824 O O . GLY A 1 114 ? 5.345 9.547 -0.671 1.00 83.75 114 GLY A O 1
ATOM 825 N N . LEU A 1 115 ? 6.438 7.775 0.163 1.00 86.00 115 LEU A N 1
ATOM 826 C CA . LEU A 1 115 ? 5.475 7.534 1.247 1.00 86.00 115 LEU A CA 1
ATOM 827 C C . LEU A 1 115 ? 5.788 8.294 2.538 1.00 86.00 115 LEU A C 1
ATOM 829 O O . LEU A 1 115 ? 4.891 8.430 3.363 1.00 86.00 115 LEU A O 1
ATOM 833 N N . GLN A 1 116 ? 7.008 8.814 2.720 1.00 82.81 116 GLN A N 1
ATOM 834 C CA . GLN A 1 116 ? 7.366 9.550 3.943 1.00 82.81 116 GLN A CA 1
ATOM 835 C C . GLN A 1 116 ? 6.396 10.695 4.269 1.00 82.81 116 GLN A C 1
ATOM 837 O O . GLN A 1 116 ? 5.936 10.746 5.408 1.00 82.81 116 GLN A O 1
ATOM 842 N N . PRO A 1 117 ? 5.991 11.557 3.311 1.00 84.31 117 PRO A N 1
ATOM 843 C CA . PRO A 1 117 ? 5.068 12.651 3.615 1.00 84.31 117 PRO A CA 1
ATOM 844 C C . PRO A 1 117 ? 3.657 12.152 3.960 1.00 84.31 117 PRO A C 1
ATOM 846 O O . PRO A 1 117 ? 2.892 12.848 4.619 1.00 84.31 117 PRO A O 1
ATOM 849 N N . LEU A 1 118 ? 3.297 10.942 3.515 1.00 85.88 118 LEU A N 1
ATOM 850 C CA . LEU A 1 118 ? 2.007 10.313 3.808 1.00 85.88 118 LEU A CA 1
ATOM 851 C C . LEU A 1 118 ? 1.959 9.734 5.217 1.00 85.88 118 LEU A C 1
ATOM 853 O O . LEU A 1 118 ? 0.881 9.704 5.808 1.00 85.88 118 LEU A O 1
ATOM 857 N N . CYS A 1 119 ? 3.102 9.309 5.763 1.00 82.25 119 CYS A N 1
ATOM 858 C CA . CYS A 1 119 ? 3.180 8.803 7.128 1.00 82.25 119 CYS A CA 1
ATOM 859 C C . CYS A 1 119 ? 2.688 9.838 8.139 1.00 82.25 119 CYS A C 1
ATOM 861 O O . CYS A 1 119 ? 2.049 9.459 9.104 1.00 82.25 119 CYS A O 1
ATOM 863 N N . ASP A 1 120 ? 2.899 11.132 7.912 1.00 80.06 120 ASP A N 1
ATOM 864 C CA . ASP A 1 120 ? 2.407 12.166 8.832 1.00 80.06 120 ASP A CA 1
ATOM 865 C C . ASP A 1 120 ? 0.895 12.437 8.702 1.00 80.06 120 ASP A C 1
ATOM 867 O O . ASP A 1 120 ? 0.314 13.132 9.532 1.00 80.06 120 ASP A O 1
ATOM 871 N N . ILE A 1 121 ? 0.243 11.876 7.677 1.00 83.19 121 ILE A N 1
ATOM 872 C CA . ILE A 1 121 ? -1.176 12.092 7.361 1.00 83.19 121 ILE A CA 1
ATOM 873 C C . ILE A 1 121 ? -2.027 10.876 7.754 1.00 83.19 121 ILE A C 1
ATOM 875 O O . ILE A 1 121 ? -3.145 11.037 8.244 1.00 83.19 121 ILE A O 1
ATOM 879 N N . ILE A 1 122 ? -1.535 9.659 7.506 1.00 86.19 122 ILE A N 1
ATOM 880 C CA . ILE A 1 122 ? -2.277 8.408 7.708 1.00 86.19 122 ILE A CA 1
ATOM 881 C C . ILE A 1 122 ? -1.321 7.251 8.049 1.00 86.19 122 ILE A C 1
ATOM 883 O O . ILE A 1 122 ? -0.225 7.188 7.478 1.00 86.19 122 ILE A O 1
ATOM 887 N N . PRO A 1 123 ? -1.724 6.283 8.903 1.00 84.69 123 PRO A N 1
ATOM 888 C CA . PRO A 1 123 ? -0.955 5.061 9.115 1.00 84.69 123 PRO A CA 1
ATOM 889 C C . PRO A 1 123 ? -0.594 4.389 7.785 1.00 84.69 123 PRO A C 1
ATOM 891 O O . PRO A 1 123 ? -1.466 3.939 7.039 1.00 84.69 123 PRO A O 1
ATOM 894 N N . THR A 1 124 ? 0.701 4.337 7.483 1.00 84.44 124 THR A N 1
ATOM 895 C CA . THR A 1 124 ? 1.215 3.882 6.189 1.00 84.44 124 THR A CA 1
ATOM 896 C C . THR A 1 124 ? 2.262 2.794 6.394 1.00 84.44 124 THR A C 1
ATOM 898 O O . THR A 1 124 ? 3.146 2.927 7.237 1.00 84.44 124 THR A O 1
ATOM 901 N N . VAL A 1 125 ? 2.174 1.714 5.616 1.00 83.44 125 VAL A N 1
ATOM 902 C CA . VAL A 1 125 ? 3.125 0.593 5.642 1.00 83.44 125 VAL A CA 1
ATOM 903 C C . VAL A 1 125 ? 3.704 0.366 4.250 1.00 83.44 125 VAL A C 1
ATOM 905 O O . VAL A 1 125 ? 2.984 0.379 3.250 1.00 83.44 125 VAL A O 1
ATOM 908 N N . LEU A 1 126 ? 5.011 0.117 4.192 1.00 84.00 126 LEU A N 1
ATOM 909 C CA . LEU A 1 126 ? 5.701 -0.334 2.989 1.00 84.00 126 LEU A CA 1
ATOM 910 C C . LEU A 1 126 ? 5.652 -1.866 2.895 1.00 84.00 126 LEU A C 1
ATOM 912 O O . LEU A 1 126 ? 6.048 -2.563 3.825 1.00 84.00 126 LEU A O 1
ATOM 916 N N . ALA A 1 127 ? 5.223 -2.386 1.749 1.00 86.31 127 ALA A N 1
ATOM 917 C CA . ALA A 1 127 ? 5.483 -3.753 1.315 1.00 86.31 127 ALA A CA 1
ATOM 918 C C . ALA A 1 127 ? 6.648 -3.709 0.306 1.00 86.31 127 ALA A C 1
ATOM 920 O O . ALA A 1 127 ? 6.458 -3.306 -0.849 1.00 86.31 127 ALA A O 1
ATOM 921 N N . PRO A 1 128 ? 7.874 -4.047 0.730 1.00 78.38 128 PRO A N 1
ATOM 922 C CA . PRO A 1 128 ? 9.063 -3.789 -0.060 1.00 78.38 128 PRO A CA 1
ATOM 923 C C . PRO A 1 128 ? 9.121 -4.704 -1.277 1.00 78.38 128 PRO A C 1
ATOM 925 O O . PRO A 1 128 ? 8.826 -5.898 -1.217 1.00 78.38 128 PRO A O 1
ATOM 928 N N . LYS A 1 129 ? 9.535 -4.117 -2.394 1.00 78.31 129 LYS A N 1
ATOM 929 C CA . LYS A 1 129 ? 9.627 -4.764 -3.695 1.00 78.31 129 LYS A CA 1
ATOM 930 C C . LYS A 1 129 ? 10.845 -4.246 -4.447 1.00 78.31 129 LYS A C 1
ATOM 932 O O . LYS A 1 129 ? 10.809 -3.172 -5.053 1.00 78.31 129 LYS A O 1
ATOM 937 N N . THR A 1 130 ? 11.871 -5.078 -4.524 1.00 67.62 130 THR A N 1
ATOM 938 C CA . THR A 1 130 ? 13.075 -4.851 -5.329 1.00 67.62 130 THR A CA 1
ATOM 939 C C . THR A 1 130 ? 13.482 -6.154 -6.021 1.00 67.62 130 THR A C 1
ATOM 941 O O . THR A 1 130 ? 13.242 -7.233 -5.482 1.00 67.62 130 THR A O 1
ATOM 944 N N . ILE A 1 131 ? 14.040 -6.061 -7.230 1.00 68.38 131 ILE A N 1
ATOM 945 C CA . ILE A 1 131 ? 14.741 -7.187 -7.878 1.00 68.38 131 ILE A CA 1
ATOM 946 C C . ILE A 1 131 ? 16.243 -7.148 -7.579 1.00 68.38 131 ILE A C 1
ATOM 948 O O . ILE A 1 131 ? 16.932 -8.144 -7.771 1.00 68.38 131 ILE A O 1
ATOM 952 N N . ASP A 1 132 ? 16.725 -6.006 -7.089 1.00 65.88 132 ASP A N 1
ATOM 953 C CA . ASP A 1 132 ? 18.134 -5.711 -6.859 1.00 65.88 132 ASP A CA 1
ATOM 954 C C . ASP A 1 132 ? 18.580 -6.122 -5.440 1.00 65.88 132 ASP A C 1
ATOM 956 O O . ASP A 1 132 ? 19.773 -6.147 -5.148 1.00 65.88 132 ASP A O 1
ATOM 960 N N . ASN A 1 133 ? 17.625 -6.500 -4.573 1.00 61.25 133 ASN A N 1
ATOM 961 C CA . ASN A 1 133 ? 17.830 -6.873 -3.164 1.00 61.25 133 ASN A CA 1
ATOM 962 C C . ASN A 1 133 ? 18.641 -5.826 -2.372 1.00 61.25 133 ASN A C 1
ATOM 964 O O . ASN A 1 133 ? 19.483 -6.149 -1.537 1.00 61.25 133 ASN A O 1
ATOM 968 N N . ASP A 1 134 ? 18.378 -4.559 -2.668 1.00 61.81 134 ASP A N 1
ATOM 969 C CA . ASP A 1 134 ? 19.074 -3.369 -2.179 1.00 61.81 134 ASP A CA 1
ATOM 970 C C . ASP A 1 134 ? 18.338 -2.659 -1.030 1.00 61.81 134 ASP A C 1
ATOM 972 O O . ASP A 1 134 ? 18.756 -1.598 -0.572 1.00 61.81 134 ASP A O 1
ATOM 976 N N . LEU A 1 135 ? 17.249 -3.251 -0.533 1.00 59.38 135 LEU A N 1
ATOM 977 C CA . LEU A 1 135 ? 16.507 -2.745 0.617 1.00 59.38 135 LEU A CA 1
ATOM 978 C C . LEU A 1 135 ? 17.017 -3.415 1.900 1.00 59.38 135 LEU A C 1
ATOM 980 O O . LEU A 1 135 ? 17.044 -4.641 1.994 1.00 59.38 135 LEU A O 1
ATOM 984 N N . GLY A 1 136 ? 17.389 -2.607 2.897 1.00 52.31 136 GLY A N 1
ATOM 985 C CA . GLY A 1 136 ? 17.768 -3.098 4.226 1.00 52.31 136 GLY A CA 1
ATOM 986 C C . GLY A 1 136 ? 16.628 -3.861 4.917 1.00 52.31 136 GLY A C 1
ATOM 987 O O . GLY A 1 136 ? 15.454 -3.623 4.638 1.00 52.31 136 GLY A O 1
ATOM 988 N N . LEU A 1 137 ? 16.970 -4.790 5.814 1.00 50.41 137 LEU A N 1
ATOM 989 C CA . LEU A 1 137 ? 16.010 -5.507 6.661 1.00 50.41 137 LEU A CA 1
ATOM 990 C C . LEU A 1 137 ? 16.031 -4.905 8.073 1.00 50.41 137 LEU A C 1
ATOM 992 O O . LEU A 1 137 ? 17.105 -4.802 8.662 1.00 50.41 137 LEU A O 1
ATOM 996 N N . ASN A 1 138 ? 14.863 -4.570 8.625 1.00 49.78 138 ASN A N 1
ATOM 997 C CA . ASN A 1 138 ? 14.729 -4.107 10.013 1.00 49.78 138 ASN A CA 1
ATOM 998 C C . ASN A 1 138 ? 14.399 -5.237 10.994 1.00 49.78 138 ASN A C 1
ATOM 1000 O O . ASN A 1 138 ? 13.819 -6.263 10.621 1.00 49.78 138 ASN A O 1
ATOM 1004 N N . TYR A 1 139 ? 14.629 -4.976 12.282 1.00 49.47 139 TYR A N 1
ATOM 1005 C CA . TYR A 1 139 ? 14.081 -5.768 13.384 1.00 49.47 139 TYR A CA 1
ATOM 1006 C C . TYR A 1 139 ? 12.732 -5.209 13.867 1.00 49.47 139 TYR A C 1
ATOM 1008 O O . TYR A 1 139 ? 12.459 -4.014 13.788 1.00 49.47 139 TYR A O 1
ATOM 1016 N N . ALA A 1 140 ? 11.875 -6.076 14.419 1.00 48.22 140 ALA A N 1
ATOM 1017 C CA . ALA A 1 140 ? 10.510 -5.724 14.841 1.00 48.22 140 ALA A CA 1
ATOM 1018 C C . ALA A 1 140 ? 10.425 -4.574 15.869 1.00 48.22 140 ALA A C 1
ATOM 1020 O O . ALA A 1 140 ? 9.364 -3.979 16.022 1.00 48.22 140 ALA A O 1
ATOM 1021 N N . GLY A 1 141 ? 11.520 -4.272 16.571 1.00 50.53 141 GLY A N 1
ATOM 1022 C CA . GLY A 1 141 ? 11.591 -3.199 17.561 1.00 50.53 141 GLY A CA 1
ATOM 1023 C C . GLY A 1 141 ? 12.040 -1.841 17.021 1.00 50.53 141 GLY A C 1
ATOM 1024 O O . GLY A 1 141 ? 12.224 -0.950 17.826 1.00 50.53 141 GLY A O 1
ATOM 1025 N N . GLU A 1 142 ? 12.271 -1.666 15.718 1.00 53.28 142 GLU A N 1
ATOM 1026 C CA . GLU A 1 142 ? 12.883 -0.435 15.174 1.00 53.28 142 GLU A CA 1
ATOM 1027 C C . GLU A 1 142 ? 11.887 0.510 14.481 1.00 53.28 142 GLU A C 1
ATOM 1029 O O . GLU A 1 142 ? 12.264 1.609 14.081 1.00 53.28 142 GLU A O 1
ATOM 1034 N N . ALA A 1 143 ? 10.627 0.097 14.319 1.00 55.81 143 ALA A N 1
ATOM 1035 C CA . ALA A 1 143 ? 9.602 0.887 13.643 1.00 55.81 143 ALA A CA 1
ATOM 1036 C C . ALA A 1 143 ? 8.830 1.791 14.615 1.00 55.81 143 ALA A C 1
ATOM 1038 O O . ALA A 1 143 ? 8.539 1.402 15.748 1.00 55.81 143 ALA A O 1
ATOM 1039 N N . ASP A 1 144 ? 8.428 2.968 14.132 1.00 62.25 144 ASP A N 1
ATOM 1040 C CA . ASP A 1 144 ? 7.420 3.782 14.809 1.00 62.25 144 ASP A CA 1
ATOM 1041 C C . ASP A 1 144 ? 6.099 3.018 14.906 1.00 62.25 144 ASP A C 1
ATOM 1043 O O . ASP A 1 144 ? 5.731 2.241 14.019 1.00 62.25 144 ASP A O 1
ATOM 1047 N N . THR A 1 145 ? 5.360 3.270 15.980 1.00 62.78 145 THR A N 1
ATOM 1048 C CA . THR A 1 145 ? 4.058 2.638 16.210 1.00 62.78 145 THR A CA 1
ATOM 1049 C C . THR A 1 145 ? 2.940 3.664 16.105 1.00 62.78 145 THR A C 1
ATOM 1051 O O . THR A 1 145 ? 3.162 4.863 16.259 1.00 62.78 145 THR A O 1
ATOM 1054 N N . TRP A 1 146 ? 1.732 3.198 15.801 1.00 64.44 146 TRP A N 1
ATOM 1055 C CA . TRP A 1 146 ? 0.534 4.030 15.804 1.00 64.44 146 TRP A CA 1
ATOM 1056 C C . TRP A 1 146 ? -0.431 3.505 16.846 1.00 64.44 146 TRP A C 1
ATOM 1058 O O . TRP A 1 146 ? -0.816 2.335 16.805 1.00 64.44 146 TRP A O 1
ATOM 1068 N N . GLU A 1 147 ? -0.836 4.382 17.753 1.00 71.31 147 GLU A N 1
ATOM 1069 C CA . GLU A 1 147 ? -1.816 4.073 18.783 1.00 71.31 147 GLU A CA 1
ATOM 1070 C C . GLU A 1 147 ? -3.143 4.753 18.462 1.00 71.31 147 GLU A C 1
ATOM 1072 O O . GLU A 1 147 ? -3.197 5.847 17.897 1.00 71.31 147 GLU A O 1
ATOM 1077 N N . LEU A 1 148 ? -4.232 4.062 18.784 1.00 73.62 148 LEU A N 1
ATOM 1078 C CA . LEU A 1 148 ? -5.577 4.597 18.656 1.00 73.62 148 LEU A CA 1
ATOM 1079 C C . LEU A 1 148 ? -5.905 5.374 19.933 1.00 73.62 148 LEU A C 1
ATOM 1081 O O . LEU A 1 148 ? -6.006 4.765 20.997 1.00 73.62 148 LEU A O 1
ATOM 1085 N N . GLU A 1 149 ? -6.101 6.685 19.832 1.00 76.38 149 GLU A N 1
ATOM 1086 C CA . GLU A 1 149 ? -6.551 7.516 20.948 1.00 76.38 149 GLU A CA 1
ATOM 1087 C C . GLU A 1 149 ? -8.012 7.944 20.738 1.00 76.38 149 GLU A C 1
ATOM 1089 O O . GLU A 1 149 ? -8.401 8.428 19.671 1.00 76.38 149 GLU A O 1
ATOM 1094 N N . GLU A 1 150 ? -8.843 7.763 21.767 1.00 73.81 150 GLU A N 1
ATOM 1095 C CA . GLU A 1 150 ? -10.211 8.284 21.798 1.00 73.81 150 GLU A CA 1
ATOM 1096 C C . GLU A 1 150 ? -10.255 9.586 22.600 1.00 73.81 150 GLU A C 1
ATOM 1098 O O . GLU A 1 150 ? -10.112 9.584 23.823 1.00 73.81 150 GLU A O 1
ATOM 1103 N N . GLN A 1 151 ? -10.522 10.705 21.923 1.00 68.56 151 GLN A N 1
ATOM 1104 C CA . GLN A 1 151 ? -10.794 11.984 22.577 1.00 68.56 151 GLN A CA 1
ATOM 1105 C C . GLN A 1 151 ? -12.206 12.463 22.242 1.00 68.56 151 GLN A C 1
ATOM 1107 O O . GLN A 1 151 ? -12.553 12.696 21.087 1.00 68.56 151 GLN A O 1
ATOM 1112 N N . SER A 1 152 ? -13.029 12.664 23.275 1.00 64.12 152 SER A N 1
ATOM 1113 C CA . SER A 1 152 ? -14.357 13.300 23.170 1.00 64.12 152 SER A CA 1
ATOM 1114 C C . SER A 1 152 ? -15.296 12.680 22.117 1.00 64.12 152 SER A C 1
ATOM 1116 O O . SER A 1 152 ? -16.071 13.388 21.478 1.00 64.12 152 SER A O 1
ATOM 1118 N N . GLY A 1 153 ? -15.237 11.356 21.933 1.00 68.88 153 GLY A N 1
ATOM 1119 C CA . GLY A 1 153 ? -16.071 10.627 20.969 1.00 68.88 153 GLY A CA 1
ATOM 1120 C C . GLY A 1 153 ? -15.550 10.629 19.529 1.00 68.88 153 GLY A C 1
ATOM 1121 O O . GLY A 1 153 ? -16.229 10.096 18.655 1.00 68.88 153 GLY A O 1
ATOM 1122 N N . ASN A 1 154 ? -14.364 11.194 19.283 1.00 58.47 154 ASN A N 1
ATOM 1123 C CA . ASN A 1 154 ? -13.660 11.081 18.013 1.00 58.47 154 ASN A CA 1
ATOM 1124 C C . ASN A 1 154 ? -12.417 10.199 18.186 1.00 58.47 154 ASN A C 1
ATOM 1126 O O . ASN A 1 154 ? -11.676 10.339 19.162 1.00 58.47 154 ASN A O 1
ATOM 1130 N N . THR A 1 155 ? -12.208 9.280 17.249 1.00 69.81 155 THR A N 1
ATOM 1131 C CA . THR A 1 155 ? -11.091 8.335 17.282 1.00 69.81 155 THR A CA 1
ATOM 1132 C C . THR A 1 155 ? -10.000 8.812 16.328 1.00 69.81 155 THR A C 1
ATOM 1134 O O . THR A 1 155 ? -10.263 8.970 15.135 1.00 69.81 155 THR A O 1
ATOM 1137 N N . THR A 1 156 ? -8.787 9.023 16.836 1.00 68.75 156 THR A N 1
ATOM 1138 C CA . THR A 1 156 ? -7.644 9.520 16.056 1.00 68.75 156 THR A CA 1
ATOM 1139 C C . THR A 1 156 ? -6.445 8.595 16.248 1.00 68.75 156 THR A C 1
ATOM 1141 O O . THR A 1 156 ? -6.240 8.051 17.329 1.00 68.75 156 THR A O 1
ATOM 1144 N N . TYR A 1 157 ? -5.646 8.402 15.200 1.00 69.62 157 TYR A N 1
ATOM 1145 C CA . TYR A 1 157 ? -4.373 7.690 15.297 1.00 69.62 157 TYR A CA 1
ATOM 1146 C C . TYR A 1 157 ? -3.253 8.670 15.661 1.00 69.62 157 TYR A C 1
ATOM 1148 O O . TYR A 1 157 ? -3.119 9.711 15.021 1.00 69.62 157 TYR A O 1
ATOM 1156 N N . ILE A 1 158 ? -2.446 8.332 16.667 1.00 74.06 158 ILE A N 1
ATOM 1157 C CA . ILE A 1 158 ? -1.276 9.112 17.088 1.00 74.06 158 ILE A CA 1
ATOM 1158 C C . ILE A 1 158 ? -0.012 8.319 16.776 1.00 74.06 158 ILE A C 1
ATOM 1160 O O . ILE A 1 158 ? 0.087 7.136 17.107 1.00 74.06 158 ILE A O 1
ATOM 1164 N N . ARG A 1 159 ? 0.953 8.980 16.129 1.00 67.62 159 ARG A N 1
ATOM 1165 C CA . ARG A 1 159 ? 2.274 8.414 15.853 1.00 67.62 159 ARG A CA 1
ATOM 1166 C C . ARG A 1 159 ? 3.109 8.442 17.129 1.00 67.62 159 ARG A C 1
ATOM 1168 O O . ARG A 1 159 ? 3.420 9.510 17.652 1.00 67.62 159 ARG A O 1
ATOM 1175 N N . CYS A 1 160 ? 3.514 7.270 17.588 1.00 67.50 160 CYS A N 1
ATOM 1176 C CA . CYS A 1 160 ? 4.436 7.075 18.694 1.00 67.50 160 CYS A CA 1
ATOM 1177 C C . CYS A 1 160 ? 5.824 6.778 18.119 1.00 67.50 160 CYS A C 1
ATOM 1179 O O . CYS A 1 160 ? 6.108 5.657 17.685 1.00 67.50 160 CYS A O 1
ATOM 1181 N N . ALA A 1 161 ? 6.670 7.809 18.085 1.00 61.47 161 ALA A N 1
ATOM 1182 C CA . ALA A 1 161 ? 8.034 7.699 17.579 1.00 61.47 161 ALA A CA 1
ATOM 1183 C C . ALA A 1 161 ? 8.878 6.753 18.448 1.00 61.47 161 ALA A C 1
ATOM 1185 O O . ALA A 1 161 ? 8.814 6.801 19.681 1.00 61.47 161 ALA A O 1
ATOM 1186 N N . HIS A 1 162 ? 9.693 5.910 17.815 1.00 59.88 162 HIS A N 1
ATOM 1187 C CA . HIS A 1 162 ? 10.582 5.007 18.538 1.00 59.88 162 HIS A CA 1
ATOM 1188 C C . HIS A 1 162 ? 11.699 5.792 19.278 1.00 59.88 162 HIS A C 1
ATOM 1190 O O . HIS A 1 162 ? 12.291 6.716 18.710 1.00 59.88 162 HIS A O 1
ATOM 1196 N N . PRO A 1 163 ? 12.057 5.433 20.532 1.00 49.09 163 PRO A N 1
ATOM 1197 C CA . PRO A 1 163 ? 13.012 6.178 21.369 1.00 49.09 163 PRO A CA 1
ATOM 1198 C C . PRO A 1 163 ? 14.450 6.290 20.832 1.00 49.09 163 PRO A C 1
ATOM 1200 O O . PRO A 1 163 ? 15.248 7.032 21.399 1.00 49.09 163 PRO A O 1
ATOM 1203 N N . THR A 1 164 ? 14.809 5.596 19.749 1.00 52.91 164 THR A N 1
ATOM 1204 C CA . THR A 1 164 ? 16.122 5.740 19.088 1.00 52.91 164 THR A CA 1
ATOM 1205 C C . THR A 1 164 ? 16.212 6.942 18.145 1.00 52.91 164 THR A C 1
ATOM 1207 O O . THR A 1 164 ? 17.239 7.077 17.480 1.00 52.91 164 THR A O 1
ATOM 1210 N N . GLY A 1 165 ? 15.179 7.798 18.099 1.00 49.44 165 GLY A N 1
ATOM 1211 C CA . GLY A 1 165 ? 15.097 9.046 17.333 1.00 49.44 165 GLY A CA 1
ATOM 1212 C C . GLY A 1 165 ? 16.444 9.717 17.065 1.00 49.44 165 GLY A C 1
ATOM 1213 O O . GLY A 1 165 ? 16.975 10.447 17.897 1.00 49.44 165 GLY A O 1
ATOM 1214 N N . ASN A 1 166 ? 16.996 9.476 15.877 1.00 41.50 166 ASN A N 1
ATOM 1215 C CA . ASN A 1 166 ? 18.271 10.042 15.453 1.00 41.50 166 ASN A CA 1
ATOM 1216 C C . ASN A 1 166 ? 18.035 11.147 14.416 1.00 41.50 166 ASN A C 1
ATOM 1218 O O . ASN A 1 166 ? 18.635 11.155 13.342 1.00 41.50 166 ASN A O 1
ATOM 1222 N N . ASP A 1 167 ? 17.167 12.097 14.764 1.00 51.62 167 ASP A N 1
ATOM 1223 C CA . ASP A 1 167 ? 17.014 13.356 14.041 1.00 51.62 167 ASP A CA 1
ATOM 1224 C C . ASP A 1 167 ? 18.075 14.358 14.509 1.00 51.62 167 ASP A C 1
ATOM 1226 O O . ASP A 1 167 ? 17.911 15.099 15.476 1.00 51.62 167 ASP A O 1
ATOM 1230 N N . ALA A 1 168 ? 19.196 14.363 13.790 1.00 39.62 168 ALA A N 1
ATOM 1231 C CA . ALA A 1 168 ? 20.108 15.511 13.700 1.00 39.62 168 ALA A CA 1
ATOM 1232 C C . ALA A 1 168 ? 20.911 15.516 12.386 1.00 39.62 168 ALA A C 1
ATOM 1234 O O . ALA A 1 168 ? 21.429 16.547 11.969 1.00 39.62 168 ALA A O 1
ATOM 1235 N N . SER A 1 169 ? 21.000 14.375 11.698 1.00 39.88 169 SER A N 1
ATOM 1236 C CA . SER A 1 169 ? 21.453 14.301 10.309 1.00 39.88 169 SER A CA 1
ATOM 1237 C C . SER A 1 169 ? 20.784 13.103 9.647 1.00 39.88 169 SER A C 1
ATOM 1239 O O . SER A 1 169 ? 21.025 11.956 10.029 1.00 39.88 169 SER A O 1
ATOM 1241 N N . PHE A 1 170 ? 19.911 13.380 8.685 1.00 38.00 170 PHE A N 1
ATOM 1242 C CA . PHE A 1 170 ? 19.320 12.358 7.834 1.00 38.00 170 PHE A CA 1
ATOM 1243 C C . PHE A 1 170 ? 20.440 11.765 6.964 1.00 38.00 170 PHE A C 1
ATOM 1245 O O . PHE A 1 170 ? 20.983 12.443 6.093 1.00 38.00 170 PHE A O 1
ATOM 1252 N N . SER A 1 171 ? 20.844 10.529 7.257 1.00 38.22 171 SER A N 1
ATOM 1253 C CA . SER A 1 171 ? 21.747 9.734 6.419 1.00 38.22 171 SER A CA 1
ATOM 1254 C C . SER A 1 171 ? 20.900 8.648 5.777 1.00 38.22 171 SER A C 1
ATOM 1256 O O . SER A 1 171 ? 20.181 7.926 6.468 1.00 38.22 171 SER A O 1
ATOM 1258 N N . ILE A 1 172 ? 20.980 8.554 4.450 1.00 38.69 172 ILE A N 1
ATOM 1259 C CA . ILE A 1 172 ? 20.236 7.567 3.657 1.00 38.69 172 ILE A CA 1
ATOM 1260 C C . ILE A 1 172 ? 20.598 6.128 4.075 1.00 38.69 172 ILE A C 1
ATOM 1262 O O . ILE A 1 172 ? 19.794 5.214 3.955 1.00 38.69 172 ILE A O 1
ATOM 1266 N N . ASP A 1 173 ? 21.776 5.956 4.680 1.00 36.16 173 ASP A N 1
ATOM 1267 C CA . ASP A 1 173 ? 22.304 4.696 5.213 1.00 36.16 173 ASP A CA 1
ATOM 1268 C C . ASP A 1 173 ? 21.622 4.267 6.529 1.00 36.16 173 ASP A C 1
ATOM 1270 O O . ASP A 1 173 ? 21.835 3.155 7.009 1.00 36.16 173 ASP A O 1
ATOM 1274 N N . LYS A 1 174 ? 20.823 5.154 7.139 1.00 34.59 174 LYS A N 1
ATOM 1275 C CA . LYS A 1 174 ? 20.039 4.909 8.361 1.00 34.59 174 LYS A CA 1
ATOM 1276 C C . LYS A 1 174 ? 18.542 4.764 8.082 1.00 34.59 174 LYS A C 1
ATOM 1278 O O . LYS A 1 174 ? 17.741 4.826 9.011 1.00 34.59 174 LYS A O 1
ATOM 1283 N N . MET A 1 175 ? 18.158 4.623 6.815 1.00 36.81 175 MET A N 1
ATOM 1284 C CA . MET A 1 175 ? 16.769 4.462 6.408 1.00 36.81 175 MET A CA 1
ATOM 1285 C C . MET A 1 175 ? 16.249 3.084 6.845 1.00 36.81 175 MET A C 1
ATOM 1287 O O . MET A 1 175 ? 16.841 2.050 6.544 1.00 36.81 175 MET A O 1
ATOM 1291 N N . ILE A 1 176 ? 15.168 3.100 7.625 1.00 36.94 176 ILE A N 1
ATOM 1292 C CA . ILE A 1 176 ? 14.576 1.942 8.304 1.00 36.94 176 ILE A CA 1
ATOM 1293 C C . ILE A 1 176 ? 13.441 1.409 7.411 1.00 36.94 176 ILE A C 1
ATOM 1295 O O . ILE A 1 176 ? 12.364 1.999 7.345 1.00 36.94 176 ILE A O 1
ATOM 1299 N N . ASN A 1 177 ? 13.657 0.269 6.742 1.00 37.78 177 ASN A N 1
ATOM 1300 C CA . ASN A 1 177 ? 12.719 -0.335 5.780 1.00 37.78 177 ASN A CA 1
ATOM 1301 C C . ASN A 1 177 ? 11.956 -1.517 6.393 1.00 37.78 177 ASN A C 1
ATOM 1303 O O . ASN A 1 177 ? 12.533 -2.565 6.694 1.00 37.78 177 ASN A O 1
ATOM 1307 N N . TYR A 1 178 ? 10.637 -1.399 6.550 1.00 36.53 178 TYR A N 1
ATOM 1308 C CA . TYR A 1 178 ? 9.825 -2.539 6.973 1.00 36.53 178 TYR A CA 1
ATOM 1309 C C . TYR A 1 178 ? 9.828 -3.613 5.879 1.00 36.53 178 TYR A C 1
ATOM 1311 O O . TYR A 1 178 ? 9.226 -3.440 4.824 1.00 36.53 178 TYR A O 1
ATOM 1319 N N . ALA A 1 179 ? 10.502 -4.729 6.142 1.00 37.09 179 ALA A N 1
ATOM 1320 C CA . ALA A 1 179 ? 10.433 -5.948 5.357 1.00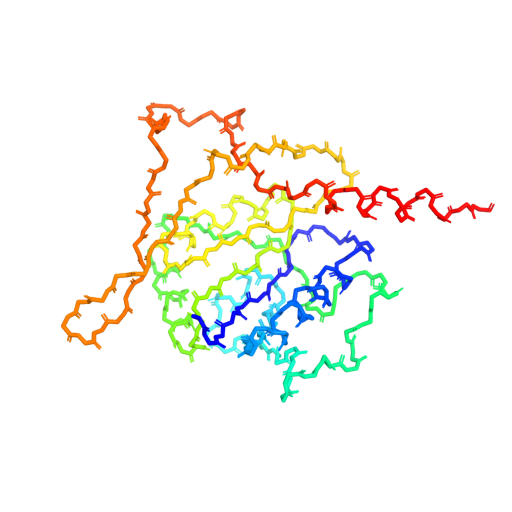 37.09 179 ALA A CA 1
ATOM 1321 C C . ALA A 1 179 ? 10.110 -7.091 6.313 1.00 37.09 179 ALA A C 1
ATOM 1323 O O . ALA A 1 179 ? 10.920 -7.456 7.161 1.00 37.09 179 ALA A O 1
ATOM 1324 N N . THR A 1 180 ? 8.922 -7.677 6.197 1.00 32.56 180 THR A N 1
ATOM 1325 C CA . THR A 1 180 ? 8.696 -8.984 6.816 1.00 32.56 180 THR A CA 1
ATOM 1326 C C . THR A 1 180 ? 9.621 -9.992 6.115 1.00 32.56 180 THR A C 1
ATOM 1328 O O . THR A 1 180 ? 9.644 -9.997 4.879 1.00 32.56 180 THR A O 1
ATOM 1331 N N . PRO A 1 181 ? 10.358 -10.859 6.843 1.00 31.80 181 PRO A N 1
ATOM 1332 C CA . PRO A 1 181 ? 11.332 -11.819 6.287 1.00 31.80 181 PRO A CA 1
ATOM 1333 C C . PRO A 1 181 ? 10.802 -12.847 5.261 1.00 31.80 181 PRO A C 1
ATOM 1335 O O . PRO A 1 181 ? 11.501 -13.800 4.932 1.00 31.80 181 PRO A O 1
ATOM 1338 N N . GLY A 1 182 ? 9.575 -12.686 4.759 1.00 33.12 182 GLY A N 1
ATOM 1339 C CA . GLY A 1 182 ? 8.991 -13.484 3.680 1.00 33.12 182 GLY A CA 1
ATOM 1340 C C . GLY A 1 182 ? 8.741 -12.725 2.369 1.00 33.12 182 GLY A C 1
ATOM 1341 O O . GLY A 1 182 ? 8.582 -13.372 1.342 1.00 33.12 182 GLY A O 1
ATOM 1342 N N . TYR A 1 183 ? 8.713 -11.383 2.351 1.00 38.78 183 TYR A N 1
ATOM 1343 C CA . TYR A 1 183 ? 8.288 -10.630 1.155 1.00 38.78 183 TYR A CA 1
ATOM 1344 C C . TYR A 1 183 ? 9.403 -10.404 0.126 1.00 38.78 183 TYR A C 1
ATOM 1346 O O . TYR A 1 183 ? 9.172 -10.583 -1.069 1.00 38.78 183 TYR A O 1
ATOM 1354 N N . ALA A 1 184 ? 10.625 -10.092 0.569 1.00 40.78 184 ALA A N 1
ATOM 1355 C CA . ALA A 1 184 ? 11.798 -10.106 -0.314 1.00 40.78 184 ALA A CA 1
ATOM 1356 C C . ALA A 1 184 ? 12.108 -11.541 -0.790 1.00 40.78 184 ALA A C 1
ATOM 1358 O O . ALA A 1 184 ? 12.470 -11.774 -1.943 1.00 40.78 184 ALA A O 1
ATOM 1359 N N . THR A 1 185 ? 11.862 -12.517 0.086 1.00 34.81 185 THR A N 1
ATOM 1360 C CA . THR A 1 185 ? 12.068 -13.946 -0.155 1.00 34.81 185 THR A CA 1
ATOM 1361 C C . THR A 1 185 ? 11.089 -14.508 -1.182 1.00 34.81 185 THR A C 1
ATOM 1363 O O . THR A 1 185 ? 11.492 -15.343 -1.973 1.00 34.81 185 THR A O 1
ATOM 1366 N N . ALA A 1 186 ? 9.844 -14.020 -1.257 1.00 33.09 186 ALA A N 1
ATOM 1367 C CA . ALA A 1 186 ? 8.867 -14.491 -2.244 1.00 33.09 186 ALA A CA 1
ATOM 1368 C C . ALA A 1 186 ? 9.247 -14.129 -3.693 1.00 33.09 186 ALA A C 1
ATOM 1370 O O . ALA A 1 186 ? 9.019 -14.921 -4.606 1.00 33.09 186 ALA A O 1
ATOM 1371 N N . VAL A 1 187 ? 9.862 -12.960 -3.923 1.00 32.78 187 VAL A N 1
ATOM 1372 C CA . VAL A 1 187 ? 10.398 -12.593 -5.250 1.00 32.78 187 VAL A CA 1
ATOM 1373 C C . VAL A 1 187 ? 11.626 -13.446 -5.587 1.00 32.78 187 VAL A C 1
ATOM 1375 O O . VAL A 1 187 ? 11.772 -13.876 -6.731 1.00 32.78 187 VAL A O 1
ATOM 1378 N N . TYR A 1 188 ? 12.470 -13.733 -4.593 1.00 26.88 188 TYR A N 1
ATOM 1379 C CA . TYR A 1 188 ? 13.654 -14.582 -4.744 1.00 26.88 188 TYR A CA 1
ATOM 1380 C C . TYR A 1 188 ? 13.294 -16.064 -4.994 1.00 26.88 188 TYR A C 1
ATOM 1382 O O . TYR A 1 188 ? 13.782 -16.657 -5.953 1.00 26.88 188 TYR A O 1
ATOM 1390 N N . GLU A 1 189 ? 12.367 -16.647 -4.224 1.00 25.47 189 GLU A N 1
ATOM 1391 C CA . GLU A 1 189 ? 11.871 -18.021 -4.411 1.00 25.47 189 GLU A CA 1
ATOM 1392 C C . GLU A 1 189 ? 11.116 -18.191 -5.734 1.00 25.47 189 GLU A C 1
ATOM 1394 O O . GLU A 1 189 ? 11.305 -19.192 -6.428 1.00 25.47 189 GLU A O 1
ATOM 1399 N N . ALA A 1 190 ? 10.293 -17.213 -6.136 1.00 26.86 190 ALA A N 1
ATOM 1400 C CA . ALA A 1 190 ? 9.600 -17.268 -7.422 1.00 26.86 190 ALA A CA 1
ATOM 1401 C C . ALA A 1 190 ? 10.582 -17.243 -8.608 1.00 26.86 190 ALA A C 1
ATOM 1403 O O . ALA A 1 190 ? 10.338 -17.908 -9.613 1.00 26.86 190 ALA A O 1
ATOM 1404 N N . ALA A 1 191 ? 11.703 -16.522 -8.496 1.00 28.38 191 ALA A N 1
ATOM 1405 C CA . ALA A 1 191 ? 12.740 -16.495 -9.526 1.00 28.38 191 ALA A CA 1
ATOM 1406 C C . ALA A 1 191 ? 13.548 -17.807 -9.600 1.00 28.38 191 ALA A C 1
ATOM 1408 O O . ALA A 1 191 ? 13.909 -18.228 -10.699 1.00 28.38 191 ALA A O 1
ATOM 1409 N N . GLU A 1 192 ? 13.786 -18.493 -8.476 1.00 24.95 192 GLU A N 1
ATOM 1410 C CA . GLU A 1 192 ? 14.452 -19.808 -8.470 1.00 24.95 192 GLU A CA 1
ATOM 1411 C C . GLU A 1 192 ? 13.533 -20.971 -8.897 1.00 24.95 192 GLU A C 1
ATOM 1413 O O . GLU A 1 192 ? 14.012 -21.986 -9.416 1.00 24.95 192 GLU A O 1
ATOM 1418 N N . GLY A 1 193 ? 12.213 -20.825 -8.726 1.00 23.31 193 GLY A N 1
ATOM 1419 C CA . GLY A 1 193 ? 11.207 -21.802 -9.156 1.00 23.31 193 GLY A CA 1
ATOM 1420 C C . GLY A 1 193 ? 10.991 -21.868 -10.674 1.00 23.31 193 GLY A C 1
ATOM 1421 O O . GLY A 1 193 ? 10.563 -22.903 -11.188 1.00 23.31 193 GLY A O 1
ATOM 1422 N N . VAL A 1 194 ? 11.338 -20.810 -11.417 1.00 27.17 194 VAL A N 1
ATOM 1423 C CA . VAL A 1 194 ? 11.329 -20.805 -12.890 1.00 27.17 194 VAL A CA 1
ATOM 1424 C C . VAL A 1 194 ? 12.669 -21.328 -13.409 1.00 27.17 194 VAL A C 1
ATOM 1426 O O . VAL A 1 194 ? 13.517 -20.589 -13.909 1.00 27.17 194 VAL A O 1
ATOM 1429 N N . ARG A 1 195 ? 12.880 -22.642 -13.301 1.00 25.92 195 ARG A N 1
ATOM 1430 C CA . ARG A 1 195 ? 13.953 -23.304 -14.055 1.00 25.92 195 ARG A CA 1
ATOM 1431 C C . ARG A 1 195 ? 13.538 -23.402 -15.528 1.00 25.92 195 ARG A C 1
ATOM 1433 O O . ARG A 1 195 ? 12.436 -23.861 -15.818 1.00 25.92 195 ARG A O 1
ATOM 1440 N N . ARG A 1 196 ? 14.410 -22.935 -16.430 1.00 32.25 196 ARG A N 1
ATOM 1441 C CA . ARG A 1 196 ? 14.305 -23.156 -17.885 1.00 32.25 196 ARG A CA 1
ATOM 1442 C C . ARG A 1 196 ? 14.301 -24.640 -18.233 1.00 32.25 196 ARG A C 1
ATOM 1444 O O . ARG A 1 196 ? 15.036 -25.390 -17.554 1.00 32.25 196 ARG A O 1
#

Foldseek 3Di:
DAEEEEEEADDWAQQALVVVVVVLLVCLVVNHWYKYQAAAPVSLQDLPRDIDTQQVVSHGDPLSDRRGGTDPRHYHLDAADLVPPVSLVSNLVSCVVVVHQEYEYEEAPSSVRRCVSVVVRHHYAYLHDDPVPPDDEDDPLQDWDWDWDDDPNDIDIDTHHRPVDPPPDDDPVPDHHYYDPCRHVVSVVVVVVPDD

Radius of gyration: 16.79 Å; chains: 1; bounding box: 41×46×41 Å